Protein AF-A0A101QMF1-F1 (afdb_monomer)

Nearest PDB structures (foldseek):
  8guo-assembly1_A  TM=3.430E-01  e=1.289E-01  Staphylococcus aureus subsp. aureus NCTC 8325
  8gup-assembly2_B  TM=3.217E-01  e=1.289E-01  Staphylococcus aureus subsp. aureus NCTC 8325
  6ydw-assembly1_BK  TM=1.856E-01  e=2.516E+00  Sus scrofa

Radius of gyration: 20.52 Å; Cα contacts (8 Å, |Δi|>4): 344; chains: 1; bounding box: 59×57×39 Å

Secondary structure (DSSP, 8-state):
-----HHHHHHHHHHHHHHHHHH-SS-SEEEEEEE-SSS-EEEEEEEEETTEEE--HHHHHHHHHHHHHHHHHGGGS--TT-EEEEEE--TTSSPEEEEEETTT-PBPPHHHHHHHH-SS-EEPP-----GGGGS---TTTB-HHHHHHHHHTT--SS---SSTT--TT--GGG--S---EE--SSTTS--EETTS---TTS--HHHHHHHTT-SPPPP---PPPP--PPP-

pLDDT: mean 70.3, std 23.42, range [29.44, 97.62]

Solvent-accessible surface area (backbone atoms only — not comparable to full-atom values): 13844 Å² total; per-residue (Å²): 131,87,86,67,56,69,67,24,42,33,48,24,44,31,51,54,30,18,57,46,58,73,67,70,74,85,47,73,34,42,32,48,35,39,38,59,63,78,85,54,71,45,72,38,65,23,36,52,51,95,76,11,40,43,57,55,62,67,48,52,52,51,42,39,54,48,43,19,54,54,50,56,57,47,84,61,88,74,63,96,51,23,33,36,34,39,38,32,76,37,100,84,76,50,30,38,31,43,38,24,33,60,90,71,50,44,42,29,47,35,68,53,41,45,72,73,70,50,79,86,53,46,55,45,64,64,67,68,69,51,83,74,31,49,42,65,65,56,84,57,50,38,45,67,67,56,50,50,54,35,40,76,40,64,51,58,80,60,71,74,47,85,43,61,76,75,51,93,86,61,64,72,90,76,59,92,55,79,82,53,74,48,68,62,92,52,94,89,56,54,39,31,65,71,64,85,65,81,53,92,84,79,69,47,69,69,55,54,37,45,76,68,64,77,50,77,86,70,78,93,66,84,71,77,78,74,84,81,73,85,81,133

Sequence (232 aa):
MNDFPKTAVIRAAAIFTAAFNAVYDEDDWLTIGVDNGTGAEVNVTGSLYDGAIRFDPADVVMLLDFLTRVLAKDESRYNPYGIVAVTVPNGDGEPNAWAWHLLHMTPLTHDQSRSWLGGEVRYNDGLTLAPDQVRSPDNTAVTEEVREILRARGLTARRLPEHPMEDPDHDCGTCSADHRPIVPPMVGIGPYCACGWTPRNGYSIHDHLKDQGAWPPAPIEHSPRGHFGPRP

Foldseek 3Di:
DPDFDLVLLLLLLLLVQLQCLLDDDQFQKKKKKKDLQPPDIQIWMFGRDQLATETDLVSLVVSSVVSSVSSSVPVPPDGQDMKIKMWGDDPVGAIEMWMARSFQQWTDAQVRCCVRVNDRHRYDDGRGRDLQSSAHPDPSHHDVSSVVVSVVSVRDNDPPPLADDPPVPDDPVPFPDDQDFDDDSGRPHHTHGPGPFPDDPPCGVVNVCVVVVVDDPDDPDDDPDDDPDDDD

Mean predicted aligned error: 14.8 Å

Organism: Streptomyces corchorusii (NCBI:txid1903)

Structure (mmCIF, N/CA/C/O backbone):
data_AF-A0A101QMF1-F1
#
_entry.id   AF-A0A101QMF1-F1
#
loop_
_atom_site.group_PDB
_atom_site.id
_atom_site.type_symbol
_atom_site.label_atom_id
_atom_site.label_alt_id
_atom_site.label_comp_id
_atom_site.label_asym_id
_atom_site.label_entity_id
_atom_site.label_seq_id
_atom_site.pdbx_PDB_ins_code
_atom_site.Cartn_x
_atom_site.Cartn_y
_atom_site.Cartn_z
_atom_site.occupancy
_atom_site.B_iso_or_equiv
_atom_site.auth_seq_id
_atom_site.auth_comp_id
_atom_site.auth_asym_id
_atom_site.auth_atom_id
_atom_site.pdbx_PDB_model_num
ATOM 1 N N . MET A 1 1 ? -9.973 -14.273 18.115 1.00 48.19 1 MET A N 1
ATOM 2 C CA . MET A 1 1 ? -9.753 -13.216 17.108 1.00 48.19 1 MET A CA 1
ATOM 3 C C . MET A 1 1 ? -9.796 -11.899 17.850 1.00 48.19 1 MET A C 1
ATOM 5 O O . MET A 1 1 ? -10.775 -11.670 18.545 1.00 48.19 1 MET A O 1
ATOM 9 N N . ASN A 1 2 ? -8.720 -11.112 17.808 1.00 48.50 2 ASN A N 1
ATOM 10 C CA . ASN A 1 2 ? -8.739 -9.771 18.390 1.00 48.50 2 ASN A CA 1
ATOM 11 C C . ASN A 1 2 ?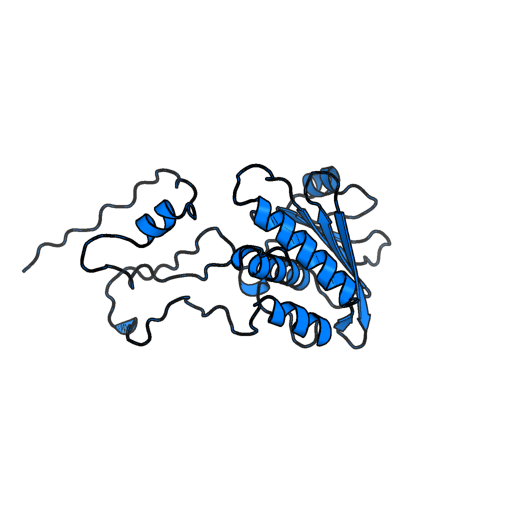 -9.632 -8.898 17.509 1.00 48.50 2 ASN A C 1
ATOM 13 O O . ASN A 1 2 ? -9.406 -8.834 16.302 1.00 48.50 2 ASN A O 1
ATOM 17 N N . ASP A 1 3 ? -10.658 -8.296 18.100 1.00 67.75 3 ASP A N 1
ATOM 18 C CA . ASP A 1 3 ? -11.602 -7.442 17.386 1.00 67.75 3 ASP A CA 1
ATOM 19 C C . ASP A 1 3 ? -10.935 -6.075 17.186 1.00 67.75 3 ASP A C 1
ATOM 21 O O . ASP A 1 3 ? -10.820 -5.275 18.116 1.00 67.75 3 ASP A O 1
ATOM 25 N N . PHE A 1 4 ? -10.355 -5.855 16.006 1.00 71.81 4 PHE A N 1
ATOM 26 C CA . PHE A 1 4 ? -9.764 -4.563 15.662 1.00 71.81 4 PHE A CA 1
ATOM 27 C C . PHE A 1 4 ? -10.870 -3.563 15.312 1.00 71.81 4 PHE A C 1
ATOM 29 O O . PHE A 1 4 ? -11.894 -3.965 14.751 1.00 71.81 4 PHE A O 1
ATOM 36 N N . PRO A 1 5 ? -10.670 -2.253 15.553 1.00 79.25 5 PRO A N 1
ATOM 37 C CA . PRO A 1 5 ? -11.589 -1.240 15.057 1.00 79.25 5 PRO A CA 1
ATOM 38 C C . PRO A 1 5 ? -11.811 -1.426 13.552 1.00 79.25 5 PRO A C 1
ATOM 40 O O . PRO A 1 5 ? -10.856 -1.474 12.772 1.00 79.25 5 PRO A O 1
ATOM 43 N N . LYS A 1 6 ? -13.076 -1.523 13.125 1.00 81.12 6 LYS A N 1
ATOM 44 C CA . LYS A 1 6 ? -13.449 -1.697 11.708 1.00 81.12 6 LYS A CA 1
ATOM 45 C C . LYS A 1 6 ? -12.813 -0.627 10.808 1.00 81.12 6 LYS A C 1
ATOM 47 O O . LYS A 1 6 ? -12.464 -0.899 9.662 1.00 81.12 6 LYS A O 1
ATOM 52 N N . THR A 1 7 ? -12.624 0.574 11.349 1.00 81.31 7 THR A N 1
ATOM 53 C CA . THR A 1 7 ? -11.923 1.698 10.720 1.00 81.31 7 THR A CA 1
ATOM 54 C C . THR A 1 7 ? -10.464 1.369 10.389 1.00 81.31 7 THR A C 1
ATOM 56 O O . THR A 1 7 ? -10.030 1.646 9.276 1.00 81.31 7 THR A O 1
ATOM 59 N N . ALA A 1 8 ? -9.717 0.729 11.293 1.00 85.25 8 ALA A N 1
ATOM 60 C CA . ALA A 1 8 ? -8.322 0.342 11.066 1.00 85.25 8 ALA A CA 1
ATOM 61 C C . ALA A 1 8 ? -8.188 -0.733 9.976 1.00 85.25 8 ALA A C 1
ATOM 63 O O . ALA A 1 8 ? -7.284 -0.655 9.147 1.00 85.25 8 ALA A O 1
ATOM 64 N N . VAL A 1 9 ? -9.120 -1.691 9.935 1.00 87.81 9 VAL A N 1
ATOM 65 C CA . VAL A 1 9 ? -9.156 -2.756 8.916 1.00 87.81 9 VAL A CA 1
ATOM 66 C C . VAL A 1 9 ? -9.353 -2.171 7.515 1.00 87.81 9 VAL A C 1
ATOM 68 O O . VAL A 1 9 ? -8.602 -2.490 6.594 1.00 87.81 9 VAL A O 1
ATOM 71 N N . ILE A 1 10 ? -10.335 -1.276 7.362 1.00 86.31 10 ILE A N 1
ATOM 72 C CA . ILE A 1 10 ? -10.619 -0.615 6.081 1.00 86.31 10 ILE A CA 1
ATOM 73 C C . ILE A 1 10 ? -9.444 0.280 5.673 1.00 86.31 10 ILE A C 1
ATOM 75 O O . ILE A 1 10 ? -9.026 0.256 4.515 1.00 86.31 10 ILE A O 1
ATOM 79 N N . ARG A 1 11 ? -8.871 1.037 6.621 1.00 85.25 11 ARG A N 1
ATOM 80 C CA . ARG A 1 11 ? -7.700 1.888 6.361 1.00 85.25 11 ARG A CA 1
ATOM 81 C C . ARG A 1 11 ? -6.493 1.071 5.907 1.00 85.25 11 ARG A C 1
ATOM 83 O O . ARG A 1 11 ? -5.843 1.476 4.956 1.00 85.25 11 ARG A O 1
ATOM 90 N N . ALA A 1 12 ? -6.219 -0.087 6.507 1.00 90.38 12 ALA A N 1
ATOM 91 C CA . ALA A 1 12 ? -5.117 -0.950 6.077 1.00 90.38 12 ALA A CA 1
ATOM 92 C C . ALA A 1 12 ? -5.254 -1.367 4.602 1.00 90.38 12 ALA A C 1
ATOM 94 O O . ALA A 1 12 ? -4.305 -1.229 3.831 1.00 90.38 12 ALA A O 1
ATOM 95 N N . ALA A 1 13 ? -6.448 -1.807 4.193 1.00 90.81 13 ALA A N 1
ATOM 96 C CA . ALA A 1 13 ? -6.722 -2.169 2.802 1.00 90.81 13 ALA A CA 1
ATOM 97 C C . ALA A 1 13 ? -6.606 -0.965 1.851 1.00 90.81 13 ALA A C 1
ATOM 99 O O . ALA A 1 13 ? -6.062 -1.095 0.753 1.00 90.81 13 ALA A O 1
ATOM 100 N N . ALA A 1 14 ? -7.081 0.209 2.278 1.00 87.00 14 ALA A N 1
ATOM 101 C CA . ALA A 1 14 ? -6.971 1.458 1.527 1.00 87.00 14 ALA A CA 1
ATOM 102 C C . ALA A 1 14 ? -5.511 1.882 1.307 1.00 87.00 14 ALA A C 1
ATOM 104 O O . ALA A 1 14 ? -5.155 2.259 0.195 1.00 87.00 14 ALA A O 1
ATOM 105 N N . ILE A 1 15 ? -4.665 1.782 2.338 1.00 89.62 15 ILE A N 1
ATOM 106 C CA . ILE A 1 15 ? -3.236 2.117 2.260 1.00 89.62 15 ILE A CA 1
ATOM 107 C C . ILE A 1 15 ? -2.512 1.181 1.296 1.00 89.62 15 ILE A C 1
ATOM 109 O O . ILE A 1 15 ? -1.812 1.659 0.410 1.00 89.62 15 ILE A O 1
ATOM 113 N N . PHE A 1 16 ? -2.715 -0.133 1.439 1.00 93.44 16 PHE A N 1
ATOM 114 C CA . PHE A 1 16 ? -2.137 -1.125 0.530 1.00 93.44 16 PHE A CA 1
ATOM 115 C C . PHE A 1 16 ? -2.494 -0.815 -0.925 1.00 93.44 16 PHE A C 1
ATOM 117 O O . PHE A 1 16 ? -1.631 -0.766 -1.796 1.00 93.44 16 PHE A O 1
ATOM 124 N N . THR A 1 17 ? -3.777 -0.552 -1.166 1.00 91.00 17 THR A N 1
ATOM 125 C CA . THR A 1 17 ? -4.298 -0.293 -2.505 1.00 91.00 17 THR A CA 1
ATOM 126 C C . THR A 1 17 ? -3.758 1.012 -3.089 1.00 91.00 17 THR A C 1
ATOM 128 O O . THR A 1 17 ? -3.337 1.032 -4.241 1.00 91.00 17 THR A O 1
ATOM 131 N N . ALA A 1 18 ? -3.720 2.085 -2.295 1.00 88.94 18 ALA A N 1
ATOM 132 C CA . ALA A 1 18 ? -3.185 3.369 -2.732 1.00 88.94 18 ALA A CA 1
ATOM 133 C C . ALA A 1 18 ? -1.693 3.283 -3.059 1.00 88.94 18 ALA A C 1
ATOM 135 O O . ALA A 1 18 ? -1.281 3.765 -4.108 1.00 88.94 18 ALA A O 1
ATOM 136 N N . ALA A 1 19 ? -0.908 2.629 -2.201 1.00 91.75 19 ALA A N 1
ATOM 137 C CA . ALA A 1 19 ? 0.518 2.427 -2.427 1.00 91.75 19 ALA A CA 1
ATOM 138 C C . ALA A 1 19 ? 0.772 1.619 -3.712 1.00 91.75 19 ALA A C 1
ATOM 140 O O . ALA A 1 19 ? 1.587 2.024 -4.536 1.00 91.75 19 ALA A O 1
ATOM 141 N N . PHE A 1 20 ? 0.020 0.531 -3.918 1.00 92.81 20 PHE A N 1
ATOM 142 C CA . PHE A 1 20 ? 0.081 -0.264 -5.143 1.00 92.81 20 PHE A CA 1
ATOM 143 C C . PHE A 1 20 ? -0.257 0.572 -6.389 1.00 92.81 20 PHE A C 1
ATOM 145 O O . PHE A 1 20 ? 0.553 0.668 -7.306 1.00 92.81 20 PHE A O 1
ATOM 152 N N . ASN A 1 21 ? -1.423 1.225 -6.402 1.00 89.62 21 ASN A N 1
ATOM 153 C CA . ASN A 1 21 ? -1.915 1.989 -7.554 1.00 89.62 21 ASN A CA 1
ATOM 154 C C . ASN A 1 21 ? -1.043 3.199 -7.900 1.00 89.62 21 ASN A C 1
ATOM 156 O O . ASN A 1 21 ? -1.082 3.676 -9.029 1.00 89.62 21 ASN A O 1
ATOM 160 N N . ALA A 1 22 ? -0.312 3.744 -6.928 1.00 88.62 22 ALA A N 1
ATOM 161 C CA . ALA A 1 22 ? 0.552 4.887 -7.166 1.00 88.62 22 ALA A CA 1
ATOM 162 C C . ALA A 1 22 ? 1.800 4.529 -7.977 1.00 88.62 22 ALA A C 1
ATOM 164 O O . ALA A 1 22 ? 2.329 5.396 -8.667 1.00 88.62 22 ALA A O 1
ATOM 165 N N . VAL A 1 23 ? 2.267 3.283 -7.873 1.00 90.31 23 VAL A N 1
ATOM 166 C CA . VAL A 1 23 ? 3.575 2.866 -8.389 1.00 90.31 23 VAL A CA 1
ATOM 167 C C . VAL A 1 23 ? 3.479 1.819 -9.493 1.00 90.31 23 VAL A C 1
ATOM 169 O O . VAL A 1 23 ? 4.379 1.749 -10.316 1.00 90.31 23 VAL A O 1
ATOM 172 N N . TYR A 1 24 ? 2.417 1.015 -9.527 1.00 88.00 24 TYR A N 1
ATOM 173 C CA . TYR A 1 24 ? 2.269 -0.040 -10.525 1.00 88.00 24 TYR A CA 1
ATOM 174 C C . TYR A 1 24 ? 2.327 0.502 -11.966 1.00 88.00 24 TYR A C 1
ATOM 176 O O . TYR A 1 24 ? 1.477 1.303 -12.357 1.00 88.00 24 TYR A O 1
ATOM 184 N N . ASP A 1 25 ? 3.294 0.000 -12.742 1.00 86.81 25 ASP A N 1
ATOM 185 C CA . ASP A 1 25 ? 3.493 0.305 -14.167 1.00 86.81 25 ASP A CA 1
ATOM 186 C C . ASP A 1 25 ? 3.935 -0.950 -14.956 1.00 86.81 25 ASP A C 1
ATOM 188 O O . ASP A 1 25 ? 4.906 -0.934 -15.704 1.00 86.81 25 ASP A O 1
ATOM 192 N N . GLU A 1 26 ? 3.252 -2.085 -14.741 1.00 83.38 26 GLU A N 1
ATOM 193 C CA . GLU A 1 26 ? 3.560 -3.376 -15.399 1.00 83.38 26 GLU A CA 1
ATOM 194 C C . GLU A 1 26 ? 5.002 -3.894 -15.183 1.00 83.38 26 GLU A C 1
ATOM 196 O O . GLU A 1 26 ? 5.531 -4.655 -15.992 1.00 83.38 26 GLU A O 1
ATOM 201 N N . ASP A 1 27 ? 5.638 -3.531 -14.069 1.00 88.81 27 ASP A N 1
ATOM 202 C CA . ASP A 1 27 ? 6.976 -4.009 -13.712 1.00 88.81 27 ASP A CA 1
ATOM 203 C C . ASP A 1 27 ? 7.036 -5.528 -13.467 1.00 88.81 27 ASP A C 1
ATOM 205 O O . ASP A 1 27 ? 6.101 -6.113 -12.920 1.00 88.81 27 ASP A O 1
ATOM 209 N N . ASP A 1 28 ? 8.186 -6.157 -13.762 1.00 92.88 28 ASP A N 1
ATOM 210 C CA . ASP A 1 28 ? 8.427 -7.602 -13.561 1.00 92.88 28 ASP A CA 1
ATOM 211 C C . ASP A 1 28 ? 8.114 -8.082 -12.130 1.00 92.88 28 ASP A C 1
ATOM 213 O O . ASP A 1 28 ? 7.725 -9.235 -11.910 1.00 92.88 28 ASP A O 1
ATOM 217 N N . TRP A 1 29 ? 8.308 -7.211 -11.140 1.00 94.75 29 TRP A N 1
ATOM 218 C CA . TRP A 1 29 ? 7.968 -7.454 -9.745 1.00 94.75 29 TRP A CA 1
ATOM 219 C C . TRP A 1 29 ? 7.674 -6.145 -9.015 1.00 94.75 29 TRP A C 1
ATOM 221 O O . TRP A 1 29 ? 8.101 -5.072 -9.426 1.00 94.75 29 TRP A O 1
ATOM 231 N N . LEU A 1 30 ? 6.959 -6.240 -7.898 1.00 95.38 30 LEU A N 1
ATOM 232 C CA . LEU A 1 30 ? 6.678 -5.102 -7.028 1.00 95.38 30 LEU A CA 1
ATOM 233 C C . LEU A 1 30 ? 6.662 -5.572 -5.577 1.00 95.38 30 LEU A C 1
ATOM 235 O O . LEU A 1 30 ? 5.994 -6.551 -5.239 1.00 95.38 30 LEU A O 1
ATOM 239 N N 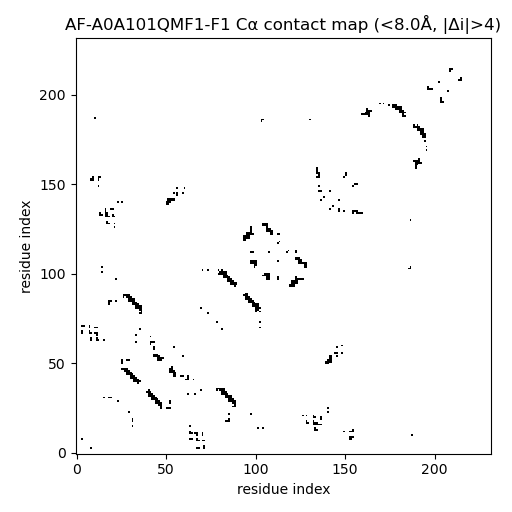. THR A 1 31 ? 7.373 -4.861 -4.710 1.00 97.00 31 THR A N 1
ATOM 240 C CA . THR A 1 31 ? 7.411 -5.132 -3.272 1.00 97.00 31 THR A CA 1
ATOM 241 C C . THR A 1 31 ? 6.697 -4.028 -2.518 1.00 97.00 31 THR A C 1
ATOM 243 O O . THR A 1 31 ? 7.051 -2.865 -2.669 1.00 97.00 31 THR A O 1
ATOM 246 N N . ILE A 1 32 ? 5.726 -4.382 -1.675 1.00 97.00 32 ILE A N 1
ATOM 247 C CA . ILE A 1 32 ? 5.102 -3.453 -0.725 1.00 97.00 32 ILE A CA 1
ATOM 248 C C . ILE A 1 32 ? 5.608 -3.791 0.668 1.00 97.00 32 ILE A C 1
ATOM 250 O O . ILE A 1 32 ? 5.433 -4.913 1.145 1.00 97.00 32 ILE A O 1
ATOM 254 N N . GLY A 1 33 ? 6.234 -2.812 1.308 1.00 96.12 33 GLY A N 1
ATOM 255 C CA . GLY A 1 33 ? 6.809 -2.916 2.637 1.00 96.12 33 GLY A CA 1
ATOM 256 C C . GLY A 1 33 ? 6.143 -1.990 3.635 1.00 96.12 33 GLY A C 1
ATOM 257 O O . GLY A 1 33 ? 5.700 -0.897 3.288 1.00 96.12 33 GLY A O 1
ATOM 258 N N . VAL A 1 34 ? 6.059 -2.431 4.885 1.00 94.69 34 VAL A N 1
ATOM 259 C CA . VAL A 1 34 ? 5.506 -1.649 5.990 1.00 94.69 34 VAL A CA 1
ATOM 260 C C . VAL A 1 34 ? 6.432 -1.763 7.188 1.00 94.69 34 VAL A C 1
ATOM 262 O O . VAL A 1 34 ? 6.584 -2.851 7.738 1.00 94.69 34 VAL A O 1
ATOM 265 N N . ASP A 1 35 ? 6.975 -0.633 7.630 1.00 92.38 35 ASP A N 1
ATOM 266 C CA . ASP A 1 35 ? 7.741 -0.493 8.870 1.00 92.38 35 ASP A CA 1
ATOM 267 C C . ASP A 1 35 ? 6.880 0.237 9.909 1.00 92.38 35 ASP A C 1
ATOM 269 O O . ASP A 1 35 ? 6.180 1.206 9.604 1.00 92.38 35 ASP A O 1
ATOM 273 N N . ASN A 1 36 ? 6.877 -0.231 11.154 1.00 89.06 36 ASN A N 1
ATOM 274 C CA . ASN A 1 36 ? 6.093 0.384 12.224 1.00 89.06 36 ASN A CA 1
ATOM 275 C C . ASN A 1 36 ? 6.841 1.468 13.027 1.00 89.06 36 ASN A C 1
ATOM 277 O O . ASN A 1 36 ? 6.348 1.876 14.076 1.00 89.06 36 ASN A O 1
ATOM 281 N N . GLY A 1 37 ? 8.032 1.877 12.611 1.00 84.38 37 GLY A N 1
ATOM 282 C CA . GLY A 1 37 ? 8.925 2.817 13.284 1.00 84.38 37 GLY A CA 1
ATOM 283 C C . GLY A 1 37 ? 9.643 2.264 14.521 1.00 84.38 37 GLY A C 1
ATOM 284 O O . GLY A 1 37 ? 10.412 2.985 15.154 1.00 84.38 37 GLY A O 1
ATOM 285 N N . THR A 1 38 ? 9.405 1.002 14.898 1.00 83.81 38 THR A N 1
ATOM 286 C CA . THR A 1 38 ? 10.057 0.338 16.044 1.00 83.81 38 THR A CA 1
ATOM 287 C C . THR A 1 38 ? 10.992 -0.792 15.613 1.00 83.81 38 THR A C 1
ATOM 289 O O . THR A 1 38 ? 11.368 -1.613 16.451 1.00 83.81 38 THR A O 1
ATOM 292 N N . GLY A 1 39 ? 11.314 -0.877 14.318 1.00 82.25 39 GLY A N 1
ATOM 293 C CA . GLY A 1 39 ? 12.137 -1.935 13.727 1.00 82.25 39 GLY A CA 1
ATOM 294 C C . GLY A 1 39 ? 11.394 -3.245 13.459 1.00 82.25 39 GLY A C 1
ATOM 295 O O . GLY A 1 39 ? 12.042 -4.260 13.216 1.00 82.25 39 GLY A O 1
ATOM 296 N N . ALA A 1 40 ? 10.057 -3.261 13.541 1.00 86.38 40 ALA A N 1
ATOM 297 C CA . ALA A 1 40 ? 9.278 -4.369 13.005 1.00 86.38 40 ALA A CA 1
ATOM 298 C C . ALA A 1 40 ? 8.804 -4.004 11.598 1.00 86.38 40 ALA A C 1
ATOM 300 O O . ALA A 1 40 ? 8.110 -3.001 11.418 1.00 86.38 40 ALA A O 1
ATOM 301 N N . GLU A 1 41 ? 9.133 -4.862 10.641 1.00 92.88 41 GLU A N 1
ATOM 302 C CA . GLU A 1 41 ? 8.769 -4.704 9.239 1.00 92.88 41 GLU A CA 1
ATOM 303 C C . GLU A 1 41 ? 8.052 -5.946 8.701 1.00 92.88 41 GLU A C 1
ATOM 305 O O . GLU A 1 41 ? 8.280 -7.071 9.157 1.00 92.88 41 GLU A O 1
ATOM 310 N N . VAL A 1 42 ? 7.167 -5.738 7.728 1.00 96.00 42 VAL A N 1
ATOM 311 C CA . VAL A 1 42 ? 6.575 -6.799 6.908 1.00 96.00 42 VAL A CA 1
ATOM 312 C C . VAL A 1 42 ? 6.612 -6.352 5.456 1.00 96.00 42 VAL A C 1
ATOM 314 O O . VAL A 1 42 ? 6.128 -5.271 5.132 1.00 96.00 42 VAL A O 1
ATOM 317 N N . ASN A 1 43 ? 7.136 -7.214 4.589 1.00 96.50 43 ASN A N 1
ATOM 318 C CA . ASN A 1 43 ? 7.260 -6.970 3.158 1.00 96.50 43 ASN A CA 1
ATOM 319 C C . ASN A 1 43 ? 6.549 -8.088 2.391 1.00 96.50 43 ASN A C 1
ATOM 321 O O . ASN A 1 43 ? 6.640 -9.254 2.777 1.00 96.50 43 ASN A O 1
ATOM 325 N N . VAL A 1 44 ? 5.861 -7.744 1.304 1.00 97.31 44 VAL A N 1
ATOM 326 C CA . VAL A 1 44 ? 5.258 -8.708 0.372 1.00 97.31 44 VAL A CA 1
ATOM 327 C C . VAL A 1 44 ? 5.755 -8.401 -1.024 1.00 97.31 44 VAL A C 1
ATOM 329 O O . VAL A 1 44 ? 5.759 -7.244 -1.435 1.00 97.31 44 VAL A O 1
ATOM 332 N N . THR A 1 45 ? 6.198 -9.425 -1.744 1.00 97.31 45 THR A N 1
ATOM 333 C CA . THR A 1 45 ? 6.689 -9.284 -3.118 1.00 97.31 45 THR A CA 1
ATOM 334 C C . THR A 1 45 ? 5.727 -9.988 -4.057 1.00 97.31 45 THR A C 1
ATOM 336 O O . THR A 1 45 ? 5.379 -11.149 -3.844 1.00 97.31 45 THR A O 1
ATOM 339 N N . GLY A 1 46 ? 5.278 -9.272 -5.078 1.00 96.12 46 GLY A N 1
ATOM 340 C CA . GLY A 1 46 ? 4.517 -9.819 -6.186 1.00 96.12 46 GLY A CA 1
ATOM 341 C C . GLY A 1 46 ? 5.372 -9.895 -7.443 1.00 96.12 46 GLY A C 1
ATOM 342 O O . GLY A 1 46 ? 6.359 -9.176 -7.574 1.00 96.12 46 GLY A O 1
ATOM 343 N N . SER A 1 47 ? 4.982 -10.763 -8.371 1.00 96.44 47 SER A N 1
ATOM 344 C CA . SER A 1 47 ? 5.627 -10.909 -9.684 1.00 96.44 47 SER A CA 1
ATOM 345 C C . SER A 1 47 ? 4.605 -10.736 -10.798 1.00 96.44 47 SER A C 1
ATOM 347 O O . SER A 1 47 ? 3.447 -11.126 -10.628 1.00 96.44 47 SER A O 1
ATOM 349 N N . LEU A 1 48 ? 5.017 -10.155 -11.922 1.00 94.25 48 LEU A N 1
ATOM 350 C CA . LEU A 1 48 ? 4.156 -9.991 -13.085 1.00 94.25 48 LEU A CA 1
ATOM 351 C C . LEU A 1 48 ? 3.825 -11.353 -13.696 1.00 94.25 48 LEU A C 1
ATOM 353 O O . LEU A 1 48 ? 4.702 -12.144 -14.048 1.00 94.25 48 LEU A O 1
ATOM 357 N N . TYR A 1 49 ? 2.537 -11.627 -13.839 1.00 92.44 49 TYR A N 1
ATOM 358 C CA . TYR A 1 49 ? 2.012 -12.825 -14.465 1.00 92.44 49 TYR A CA 1
ATOM 359 C C . TYR A 1 49 ? 0.743 -12.469 -15.234 1.00 92.44 49 TYR A C 1
ATOM 361 O O . TYR A 1 49 ? -0.247 -12.049 -14.641 1.00 92.44 49 TYR A O 1
ATOM 369 N N . ASP A 1 50 ? 0.773 -12.661 -16.554 1.00 90.50 50 ASP A N 1
ATOM 370 C CA . ASP A 1 50 ? -0.370 -12.401 -17.443 1.00 90.50 50 ASP A CA 1
ATOM 371 C C . ASP A 1 50 ? -0.915 -10.960 -17.332 1.00 90.50 50 ASP A C 1
ATOM 373 O O . ASP A 1 50 ? -2.115 -10.727 -17.219 1.00 90.50 50 ASP A O 1
ATOM 377 N N . GLY A 1 51 ? -0.003 -9.979 -17.292 1.00 87.06 51 GLY A N 1
ATOM 378 C CA . GLY A 1 51 ? -0.336 -8.554 -17.168 1.00 87.06 51 GLY A CA 1
ATOM 379 C C . GLY A 1 51 ? -0.719 -8.093 -15.756 1.00 87.06 51 GLY A C 1
ATOM 380 O O . GLY A 1 51 ? -0.876 -6.898 -15.545 1.00 87.06 51 GLY A O 1
ATOM 381 N N . ALA A 1 52 ? -0.812 -8.998 -14.776 1.00 89.69 52 ALA A N 1
ATOM 382 C CA . ALA A 1 52 ? -1.164 -8.676 -13.392 1.00 89.69 52 ALA A CA 1
ATOM 383 C C . ALA A 1 52 ? -0.006 -8.955 -12.427 1.00 89.69 52 ALA A C 1
ATOM 385 O O . ALA A 1 52 ? 0.697 -9.955 -12.568 1.00 89.69 52 ALA A O 1
ATOM 386 N N . ILE A 1 53 ? 0.153 -8.148 -11.376 1.00 93.56 53 ILE A N 1
ATOM 387 C CA . ILE A 1 53 ? 1.039 -8.511 -10.266 1.00 93.56 53 ILE A CA 1
ATOM 388 C C . ILE A 1 53 ? 0.355 -9.577 -9.410 1.00 93.56 53 ILE A C 1
ATOM 390 O O . ILE A 1 53 ? -0.699 -9.363 -8.800 1.00 93.56 53 ILE A O 1
ATOM 394 N N . ARG A 1 54 ? 0.990 -10.744 -9.335 1.00 95.31 54 ARG A N 1
ATOM 395 C CA . ARG A 1 54 ? 0.589 -11.856 -8.482 1.00 95.31 54 ARG A CA 1
ATOM 396 C C . ARG A 1 54 ? 1.371 -11.829 -7.179 1.00 95.31 54 ARG A C 1
ATOM 398 O O . ARG A 1 54 ? 2.565 -12.121 -7.165 1.00 95.31 54 ARG A O 1
ATOM 405 N N . PHE A 1 55 ? 0.667 -11.537 -6.091 1.00 96.50 55 PHE A N 1
ATOM 406 C CA . PHE A 1 55 ? 1.153 -11.723 -4.724 1.00 96.50 55 PHE A CA 1
ATOM 407 C C . PHE A 1 55 ? 0.722 -13.088 -4.180 1.00 96.50 55 PHE A C 1
ATOM 409 O O . PHE A 1 55 ? -0.300 -13.633 -4.605 1.00 96.50 55 PHE A O 1
ATOM 416 N N . ASP A 1 56 ? 1.457 -13.617 -3.199 1.00 97.06 56 ASP A N 1
ATOM 417 C CA . ASP A 1 56 ? 0.944 -14.715 -2.381 1.00 97.06 56 ASP A CA 1
ATOM 418 C C . ASP A 1 56 ? -0.210 -14.197 -1.489 1.00 97.06 56 ASP A C 1
ATOM 420 O O . ASP A 1 56 ? -0.025 -13.230 -0.737 1.00 97.06 56 ASP A O 1
ATOM 424 N N . PRO A 1 57 ? -1.413 -14.801 -1.545 1.00 96.69 57 PRO A N 1
ATOM 425 C CA . PRO A 1 57 ? -2.549 -14.368 -0.732 1.00 96.69 57 PRO A CA 1
ATOM 426 C C . PRO A 1 57 ? -2.277 -14.371 0.783 1.00 96.69 57 PRO A C 1
ATOM 428 O O . PRO A 1 57 ? -2.786 -13.505 1.498 1.00 96.69 57 PRO A O 1
ATOM 431 N N . ALA A 1 58 ? -1.485 -15.320 1.293 1.00 96.62 58 ALA A N 1
ATOM 432 C CA . ALA A 1 58 ? -1.165 -15.410 2.716 1.00 96.62 58 ALA A CA 1
ATOM 433 C C . ALA A 1 58 ? -0.270 -14.247 3.168 1.00 96.62 58 ALA A C 1
ATOM 435 O O . ALA A 1 58 ? -0.500 -13.671 4.236 1.00 96.62 58 ALA A O 1
ATOM 436 N N . ASP A 1 59 ? 0.682 -13.854 2.324 1.00 97.62 59 ASP A N 1
ATOM 437 C CA . ASP A 1 59 ? 1.573 -12.724 2.579 1.00 97.62 59 ASP A CA 1
ATOM 438 C C . ASP A 1 59 ? 0.794 -11.405 2.604 1.00 97.62 59 ASP A C 1
ATOM 440 O O . ASP A 1 59 ? 0.956 -10.598 3.523 1.00 97.62 59 ASP A O 1
ATOM 444 N N . VAL A 1 60 ? -0.140 -11.215 1.663 1.00 96.94 60 VAL A N 1
ATOM 445 C CA . VAL A 1 60 ? -1.025 -10.038 1.654 1.00 96.94 60 VAL A CA 1
ATOM 446 C C . VAL A 1 60 ? -1.873 -9.976 2.926 1.00 96.94 60 VAL A C 1
ATOM 448 O O . VAL A 1 60 ? -1.986 -8.914 3.539 1.00 96.94 60 VAL A O 1
ATOM 451 N N . VAL A 1 61 ? -2.444 -11.101 3.373 1.00 96.75 61 VAL A N 1
ATOM 452 C CA . VAL A 1 61 ? -3.191 -11.151 4.642 1.00 96.75 61 VAL A CA 1
ATOM 453 C C . VAL A 1 61 ? -2.297 -10.771 5.823 1.00 96.75 61 VAL A C 1
ATOM 455 O O . VAL A 1 61 ? -2.712 -9.962 6.656 1.00 96.75 61 VAL A O 1
ATOM 458 N N . MET A 1 62 ? -1.073 -11.300 5.879 1.00 96.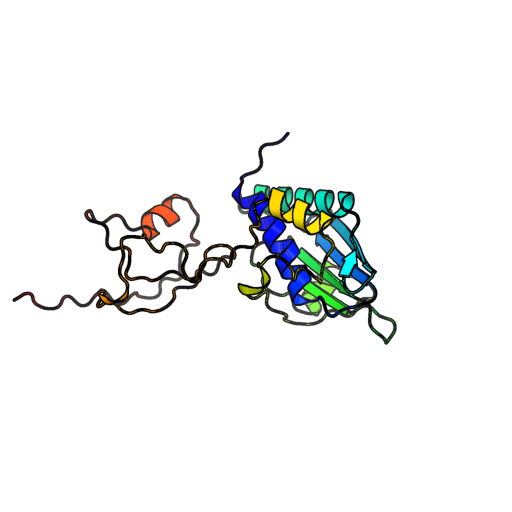94 62 MET A N 1
ATOM 459 C CA . MET A 1 62 ? -0.108 -10.994 6.935 1.00 96.94 62 MET A CA 1
ATOM 460 C C . MET A 1 62 ? 0.236 -9.499 6.980 1.00 96.94 62 MET A C 1
ATOM 462 O O . MET A 1 62 ? 0.214 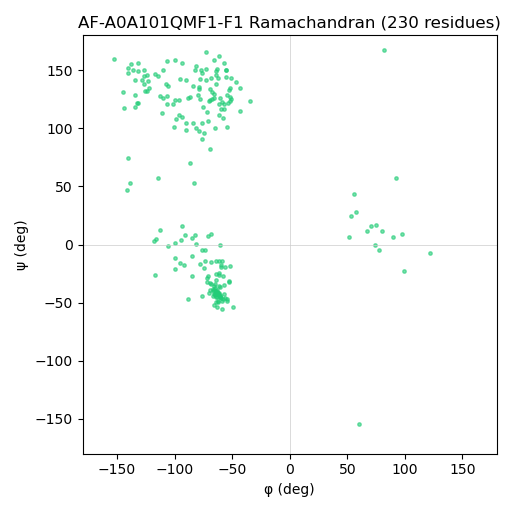-8.901 8.062 1.00 96.94 62 MET A O 1
ATOM 466 N N . LEU A 1 63 ? 0.507 -8.883 5.828 1.00 97.00 63 LEU A N 1
ATOM 467 C CA . LEU A 1 63 ? 0.795 -7.452 5.731 1.00 97.00 63 LEU A CA 1
ATOM 468 C C . LEU A 1 63 ? -0.417 -6.602 6.125 1.00 97.00 63 LEU A C 1
ATOM 470 O O . LEU A 1 63 ? -0.272 -5.655 6.899 1.00 97.00 63 LEU A O 1
ATOM 474 N N . LEU A 1 64 ? -1.625 -6.948 5.673 1.00 95.81 64 LEU A N 1
ATOM 475 C CA . LEU A 1 64 ? -2.843 -6.216 6.038 1.00 95.81 64 LEU A CA 1
ATOM 476 C C . LEU A 1 64 ? -3.155 -6.324 7.537 1.00 95.81 64 LEU A C 1
ATOM 478 O O . LEU A 1 64 ? -3.580 -5.343 8.152 1.00 95.81 64 LEU A O 1
ATOM 482 N N . ASP A 1 65 ? -2.911 -7.480 8.156 1.00 95.31 65 ASP A N 1
ATOM 483 C CA . ASP A 1 65 ? -3.037 -7.656 9.607 1.00 95.31 65 ASP A CA 1
ATOM 484 C C . ASP A 1 65 ? -1.949 -6.903 10.380 1.00 95.31 65 ASP A C 1
ATOM 486 O O . ASP A 1 65 ? -2.183 -6.429 11.498 1.00 95.31 65 ASP A O 1
ATOM 490 N N . PHE A 1 66 ? -0.747 -6.779 9.818 1.00 94.50 66 PHE A N 1
ATOM 491 C CA . PHE A 1 66 ? 0.301 -5.933 10.379 1.00 94.50 66 PHE A CA 1
ATOM 492 C C . PHE A 1 66 ? -0.098 -4.452 10.330 1.00 94.50 66 PHE A C 1
ATOM 494 O O . PHE A 1 66 ? -0.156 -3.816 11.382 1.00 94.50 66 PHE A O 1
ATOM 501 N N . LEU A 1 67 ? -0.501 -3.941 9.163 1.00 92.62 67 LEU A N 1
ATOM 502 C CA . LEU A 1 67 ? -1.021 -2.579 8.994 1.00 92.62 67 LEU A CA 1
ATOM 503 C C . LEU A 1 67 ? -2.195 -2.291 9.927 1.00 92.62 67 LEU A C 1
ATOM 505 O O . LEU A 1 67 ? -2.197 -1.278 10.620 1.00 92.62 67 LEU A O 1
ATOM 509 N N . THR A 1 68 ? -3.167 -3.202 10.006 1.00 91.62 68 THR A N 1
ATOM 510 C CA . THR A 1 68 ? -4.331 -3.052 10.891 1.00 91.62 68 THR A CA 1
ATOM 511 C C . THR A 1 68 ? -3.888 -2.882 12.343 1.00 91.62 68 THR A C 1
ATOM 513 O O . THR A 1 68 ? -4.404 -2.019 13.046 1.00 91.62 68 THR A O 1
ATOM 516 N N . ARG A 1 69 ? -2.901 -3.665 12.800 1.00 90.12 69 ARG A N 1
ATOM 517 C CA . ARG A 1 69 ? -2.350 -3.551 14.160 1.00 90.12 69 ARG A CA 1
ATOM 518 C C . ARG A 1 69 ? -1.616 -2.238 14.389 1.00 90.12 69 ARG A C 1
ATOM 520 O O . ARG A 1 69 ? -1.731 -1.689 15.483 1.00 90.12 69 ARG A O 1
ATOM 527 N N . VAL A 1 70 ? -0.855 -1.762 13.405 1.00 88.50 70 VAL A N 1
ATOM 528 C CA . VAL A 1 70 ? -0.169 -0.465 13.483 1.00 88.50 70 VAL A CA 1
ATOM 529 C C . VAL A 1 70 ? -1.204 0.655 13.600 1.00 88.50 70 VAL A C 1
ATOM 531 O O . VAL A 1 70 ? -1.156 1.425 14.553 1.00 88.50 70 VAL A O 1
ATOM 534 N N . LEU A 1 71 ? -2.211 0.661 12.725 1.00 85.81 71 LEU A N 1
ATOM 535 C CA . LEU A 1 71 ? -3.262 1.681 12.679 1.00 85.81 71 LEU A CA 1
ATOM 536 C C . LEU A 1 71 ? -4.209 1.638 13.887 1.00 85.81 71 LEU A C 1
ATOM 538 O O . LEU A 1 71 ? -4.667 2.681 14.340 1.00 85.81 71 LEU A O 1
ATOM 542 N N . ALA A 1 72 ? -4.495 0.455 14.436 1.00 85.81 72 ALA A N 1
ATOM 543 C CA . ALA A 1 72 ? -5.351 0.308 15.615 1.00 85.81 72 ALA A CA 1
ATOM 544 C C . ALA A 1 72 ? -4.688 0.821 16.904 1.00 85.81 72 ALA A C 1
ATOM 546 O O . ALA A 1 72 ? -5.381 1.226 17.832 1.00 85.81 72 ALA A O 1
ATOM 547 N N . LYS A 1 73 ? -3.350 0.810 16.980 1.00 78.94 73 LYS A N 1
ATOM 548 C CA . LYS A 1 73 ? -2.600 1.397 18.106 1.00 78.94 73 LYS A CA 1
ATOM 549 C C . LYS A 1 73 ? -2.515 2.923 18.025 1.00 78.94 73 LYS A C 1
ATOM 551 O O . LYS A 1 73 ? -2.185 3.571 19.015 1.00 78.94 73 LYS A O 1
ATOM 556 N N . ASP A 1 74 ? -2.792 3.487 16.856 1.00 60.84 74 ASP A N 1
ATOM 557 C CA . ASP A 1 74 ? -2.536 4.892 16.544 1.00 60.84 74 ASP A CA 1
ATOM 558 C C . ASP A 1 74 ? -3.662 5.838 17.001 1.00 60.84 74 ASP A C 1
ATOM 560 O O . ASP A 1 74 ? -3.473 7.050 17.087 1.00 60.84 74 ASP A O 1
ATOM 564 N N . GLU A 1 75 ? -4.814 5.305 17.432 1.00 55.62 75 GLU A N 1
ATOM 565 C CA . GLU A 1 75 ? -5.832 6.109 18.132 1.00 55.62 75 GLU A CA 1
ATOM 566 C C . GLU A 1 75 ? -5.293 6.710 19.452 1.00 55.62 75 GLU A C 1
ATOM 568 O O . GLU A 1 75 ? -5.858 7.667 19.983 1.00 55.62 75 GLU A O 1
ATOM 573 N N . SER A 1 76 ? -4.145 6.229 19.955 1.00 48.88 76 SER A N 1
ATOM 574 C CA . SER A 1 76 ? -3.478 6.746 21.152 1.00 48.88 76 SER A CA 1
ATOM 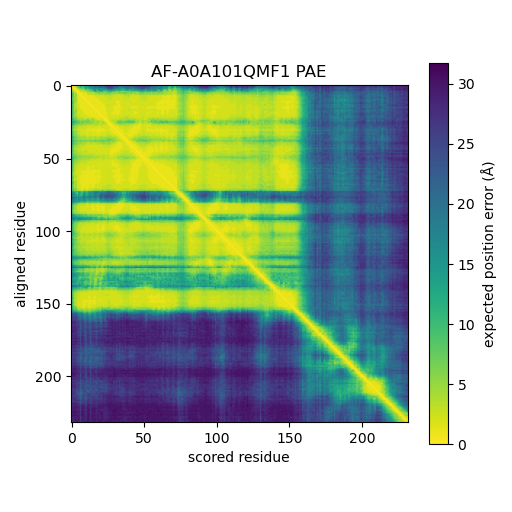575 C C . SER A 1 76 ? -2.109 7.396 20.876 1.00 48.88 76 SER A C 1
ATOM 577 O O . SER A 1 76 ? -1.123 6.987 21.474 1.00 48.88 76 SER A O 1
ATOM 579 N N . ARG A 1 77 ? -2.016 8.416 20.007 1.00 51.66 77 ARG A N 1
ATOM 580 C CA . ARG A 1 77 ? -0.977 9.493 19.995 1.00 51.66 77 ARG A CA 1
ATOM 581 C C . ARG A 1 77 ? 0.531 9.131 20.031 1.00 51.66 77 ARG A C 1
ATOM 583 O O . ARG A 1 77 ? 1.338 10.050 20.158 1.00 51.66 77 ARG A O 1
ATOM 590 N N . TYR A 1 78 ? 0.951 7.869 19.943 1.00 46.97 78 TYR A N 1
ATOM 591 C CA . TYR A 1 78 ? 2.317 7.471 20.331 1.00 46.97 78 TYR A CA 1
ATOM 592 C C . TYR A 1 78 ? 3.195 6.878 19.230 1.00 46.97 78 TYR A C 1
ATOM 594 O O . TYR A 1 78 ? 4.336 6.530 19.533 1.00 46.97 78 TYR A O 1
ATOM 602 N N . ASN A 1 79 ? 2.748 6.794 17.972 1.00 55.16 79 ASN A N 1
ATOM 603 C CA . ASN A 1 79 ? 3.631 6.291 16.919 1.00 55.16 79 ASN A CA 1
ATOM 604 C C . ASN A 1 79 ? 3.513 7.030 15.573 1.00 55.16 79 ASN A C 1
ATOM 606 O O . ASN A 1 79 ? 2.995 6.475 14.608 1.00 55.16 79 ASN A O 1
ATOM 610 N N . PRO A 1 80 ? 4.054 8.258 15.469 1.00 62.72 80 PRO A N 1
ATOM 611 C CA . PRO A 1 80 ? 4.024 9.044 14.232 1.00 62.72 80 PRO A CA 1
ATOM 612 C C . PRO A 1 80 ? 4.950 8.505 13.120 1.00 62.72 80 PRO A C 1
ATOM 614 O O . PRO A 1 80 ? 5.141 9.170 12.104 1.00 62.72 80 PRO A O 1
ATOM 617 N N . TYR A 1 81 ? 5.560 7.331 13.305 1.00 72.06 81 TYR A N 1
ATOM 618 C CA . TYR A 1 81 ? 6.743 6.900 12.558 1.00 72.06 81 TYR A CA 1
ATOM 619 C C . TYR A 1 81 ? 6.542 5.676 11.670 1.00 72.06 81 TYR A C 1
ATOM 621 O O . TYR A 1 81 ? 7.496 5.197 11.068 1.00 72.06 81 TYR A O 1
ATOM 629 N N . GLY A 1 82 ? 5.319 5.163 11.570 1.00 88.31 82 GLY A N 1
ATOM 630 C CA . GLY A 1 82 ? 5.038 4.090 10.631 1.00 88.31 82 GLY A CA 1
ATOM 631 C C . GLY A 1 82 ? 5.237 4.544 9.180 1.00 88.31 82 GLY A C 1
ATOM 632 O O . GLY A 1 82 ? 4.816 5.647 8.818 1.00 88.31 82 GLY A O 1
ATOM 633 N N . ILE A 1 83 ? 5.849 3.698 8.353 1.00 91.75 83 ILE A N 1
ATOM 634 C CA . ILE A 1 83 ? 6.132 3.954 6.938 1.00 91.75 83 ILE A CA 1
ATOM 635 C C . ILE A 1 83 ? 5.567 2.815 6.093 1.00 91.75 83 ILE A C 1
ATOM 637 O O . ILE A 1 83 ? 5.682 1.648 6.455 1.00 91.75 83 ILE A O 1
ATOM 641 N N . VAL A 1 84 ? 4.955 3.159 4.963 1.00 94.25 84 VAL A N 1
ATOM 642 C CA . VAL A 1 84 ? 4.731 2.226 3.854 1.00 94.25 84 VAL A CA 1
ATOM 643 C C . VAL A 1 84 ? 5.675 2.603 2.728 1.00 94.25 84 VAL A C 1
ATOM 645 O O . VAL A 1 84 ? 5.855 3.789 2.456 1.00 94.25 84 VAL A O 1
ATOM 648 N N . ALA A 1 85 ? 6.276 1.612 2.089 1.00 95.12 85 ALA A N 1
ATOM 649 C CA . ALA A 1 85 ? 7.137 1.794 0.938 1.00 95.12 85 ALA A CA 1
ATOM 650 C C . ALA A 1 85 ? 6.751 0.826 -0.174 1.00 95.12 85 ALA A C 1
ATOM 652 O O . ALA A 1 85 ? 6.274 -0.279 0.086 1.00 95.12 85 ALA A O 1
ATOM 653 N N . VAL A 1 86 ? 6.962 1.250 -1.413 1.00 95.81 86 VAL A N 1
ATOM 654 C CA . VAL A 1 86 ? 6.839 0.391 -2.585 1.00 95.81 86 VAL A CA 1
ATOM 655 C C . VAL A 1 86 ? 8.141 0.437 -3.353 1.00 95.81 86 VAL A C 1
ATOM 657 O O . VAL A 1 86 ? 8.651 1.525 -3.612 1.00 95.81 86 VAL A O 1
ATOM 660 N N . THR A 1 87 ? 8.642 -0.739 -3.714 1.00 95.69 87 THR A N 1
ATOM 661 C CA . THR A 1 87 ? 9.882 -0.925 -4.462 1.00 95.69 87 THR A CA 1
ATOM 662 C C . THR A 1 87 ? 9.596 -1.701 -5.744 1.00 95.69 87 THR A C 1
ATOM 664 O O . THR A 1 87 ? 8.897 -2.711 -5.702 1.00 95.69 87 THR A O 1
ATOM 667 N N . VAL A 1 88 ? 10.157 -1.253 -6.864 1.00 94.69 88 VAL A N 1
ATOM 668 C CA . VAL A 1 88 ? 10.032 -1.871 -8.197 1.00 94.69 88 VAL A CA 1
ATOM 669 C C . VAL A 1 88 ? 11.411 -2.000 -8.846 1.00 94.69 88 VAL A C 1
ATOM 671 O O . VAL A 1 88 ? 12.330 -1.256 -8.471 1.00 94.69 88 VAL A O 1
ATOM 674 N N . PRO A 1 89 ? 11.609 -2.924 -9.802 1.00 92.94 89 PRO A N 1
ATOM 675 C CA . PRO A 1 89 ? 12.845 -2.991 -10.559 1.00 92.94 89 PRO A CA 1
ATOM 676 C C . PRO A 1 89 ? 13.132 -1.670 -11.272 1.00 92.94 89 PRO A C 1
ATOM 678 O O . PRO A 1 89 ? 12.257 -0.869 -11.580 1.00 92.94 89 PRO A O 1
ATOM 681 N N . ASN A 1 90 ? 14.405 -1.457 -11.560 1.00 87.44 90 ASN A N 1
ATOM 682 C CA . ASN A 1 90 ? 14.852 -0.403 -12.450 1.00 87.44 90 ASN A CA 1
ATOM 683 C C . ASN A 1 90 ? 15.776 -1.038 -13.486 1.00 87.44 90 ASN A C 1
ATOM 685 O O . ASN A 1 90 ? 16.595 -1.895 -13.138 1.00 87.44 90 ASN A O 1
ATOM 689 N N . GLY A 1 91 ? 15.690 -0.594 -14.739 1.00 79.81 91 GLY A N 1
ATOM 690 C CA . GLY A 1 91 ? 16.516 -1.117 -15.833 1.00 79.81 91 GLY A CA 1
ATOM 691 C C . GLY A 1 91 ? 18.027 -0.953 -15.611 1.00 79.81 91 GLY A C 1
ATOM 692 O O . GLY A 1 91 ? 18.813 -1.679 -16.215 1.00 79.81 91 GLY A O 1
ATOM 693 N N . ASP A 1 92 ? 18.428 -0.052 -14.708 1.00 79.94 92 ASP A N 1
ATOM 694 C CA . ASP A 1 92 ? 19.827 0.293 -14.426 1.00 79.94 92 ASP A CA 1
ATOM 695 C C . ASP A 1 92 ? 20.456 -0.495 -13.254 1.00 79.94 92 ASP A C 1
ATOM 697 O O . ASP A 1 92 ? 21.601 -0.238 -12.882 1.00 79.94 92 ASP A O 1
ATOM 701 N N . GLY A 1 93 ? 19.736 -1.457 -12.661 1.00 77.69 93 GLY A N 1
ATOM 702 C CA . GLY A 1 93 ? 20.269 -2.398 -11.662 1.00 77.69 93 GLY A CA 1
ATOM 703 C C . GLY A 1 93 ? 19.983 -2.072 -10.189 1.00 77.69 93 GLY A C 1
ATOM 704 O O . GLY A 1 93 ? 19.953 -2.997 -9.381 1.00 77.69 93 GLY A O 1
ATOM 705 N N . GLU A 1 94 ? 19.705 -0.814 -9.833 1.00 87.56 94 GLU A N 1
ATOM 706 C CA . GLU A 1 94 ? 19.234 -0.433 -8.487 1.00 87.56 94 GLU A CA 1
ATOM 707 C C . GLU A 1 94 ? 17.720 -0.186 -8.487 1.00 87.56 94 GLU A C 1
ATOM 709 O O . GLU A 1 94 ? 17.281 0.721 -9.200 1.00 87.56 94 GLU A O 1
ATOM 714 N N . PRO A 1 95 ? 16.919 -0.916 -7.686 1.00 92.50 95 PRO A N 1
ATOM 715 C CA . PRO A 1 95 ? 15.470 -0.737 -7.634 1.00 92.50 95 PRO A CA 1
ATOM 716 C C . PRO A 1 95 ? 15.047 0.702 -7.318 1.00 92.50 95 PRO A C 1
ATOM 718 O O . PRO A 1 95 ? 15.732 1.419 -6.587 1.00 92.50 95 PRO A O 1
ATOM 721 N N . ASN A 1 96 ? 13.890 1.110 -7.832 1.00 93.44 96 ASN A N 1
ATOM 722 C CA . ASN A 1 96 ? 13.249 2.376 -7.484 1.00 93.44 96 ASN A CA 1
ATOM 723 C C . ASN A 1 96 ? 12.320 2.172 -6.289 1.00 93.44 96 ASN A C 1
ATOM 725 O O . ASN A 1 96 ? 11.618 1.165 -6.237 1.00 93.44 96 ASN A O 1
ATOM 729 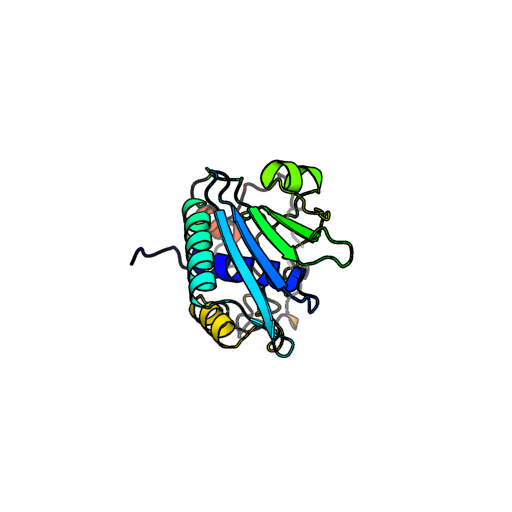N N . ALA A 1 97 ? 12.265 3.134 -5.367 1.00 94.69 97 ALA A N 1
ATOM 730 C CA . ALA A 1 97 ? 11.304 3.108 -4.271 1.00 94.69 97 ALA A CA 1
ATOM 731 C C . ALA A 1 97 ? 10.633 4.452 -4.002 1.00 94.69 97 ALA A C 1
ATOM 733 O O . ALA A 1 97 ? 11.226 5.518 -4.178 1.00 94.69 97 ALA A O 1
ATOM 734 N N . TRP A 1 98 ? 9.403 4.373 -3.504 1.00 94.94 98 TRP A N 1
ATOM 735 C CA . TRP A 1 98 ? 8.621 5.484 -2.970 1.00 94.94 98 TRP A CA 1
ATOM 736 C C . TRP A 1 98 ? 8.151 5.118 -1.571 1.00 94.94 98 TRP A C 1
ATOM 738 O O . TRP A 1 98 ? 7.852 3.954 -1.307 1.00 94.94 98 TRP A O 1
ATOM 748 N N . ALA A 1 99 ? 8.086 6.097 -0.674 1.00 94.06 99 ALA A N 1
ATOM 749 C CA . ALA A 1 99 ? 7.692 5.862 0.705 1.00 94.06 99 ALA A CA 1
ATOM 750 C C . ALA A 1 99 ? 6.796 6.977 1.244 1.00 94.06 99 ALA A C 1
ATOM 752 O O . ALA A 1 99 ? 6.881 8.134 0.827 1.00 94.06 99 ALA A O 1
ATOM 753 N N . TRP A 1 100 ? 5.946 6.618 2.203 1.00 92.44 100 TRP A N 1
ATOM 754 C CA . TRP A 1 100 ? 4.950 7.498 2.804 1.00 92.44 100 TRP A CA 1
ATOM 755 C C . TRP A 1 100 ? 4.844 7.266 4.301 1.00 92.44 100 TRP A C 1
ATOM 757 O O . TRP A 1 100 ? 4.931 6.133 4.775 1.00 92.44 100 TRP A O 1
ATOM 767 N N . HIS A 1 101 ? 4.544 8.328 5.045 1.00 88.81 101 HIS A N 1
ATOM 768 C CA . HIS A 1 101 ? 4.097 8.192 6.429 1.00 88.81 101 HIS A CA 1
ATOM 769 C C . HIS A 1 101 ? 2.732 7.491 6.482 1.00 88.81 101 HIS A C 1
ATOM 771 O O . HIS A 1 101 ? 1.773 7.978 5.892 1.00 88.81 101 HIS A O 1
ATOM 777 N N . LEU A 1 102 ? 2.603 6.404 7.246 1.00 86.00 102 LEU A N 1
ATOM 778 C CA . LEU A 1 102 ? 1.370 5.605 7.345 1.00 86.00 102 LEU A CA 1
ATOM 779 C C . LEU A 1 102 ? 0.164 6.386 7.876 1.00 86.00 102 LEU A C 1
ATOM 781 O O . LEU A 1 102 ? -0.967 6.149 7.456 1.00 86.00 102 LEU A O 1
ATOM 785 N N . LEU A 1 103 ? 0.380 7.293 8.830 1.00 79.31 103 LEU A N 1
ATOM 786 C CA . LEU A 1 103 ? -0.725 8.007 9.471 1.00 79.31 103 LEU A CA 1
ATOM 787 C C . LEU A 1 103 ? -1.286 9.109 8.569 1.00 79.31 103 LEU A C 1
ATOM 789 O O . LEU A 1 103 ? -2.502 9.266 8.453 1.00 79.31 103 LEU A O 1
ATOM 793 N N . HIS A 1 104 ? -0.392 9.870 7.943 1.00 77.06 104 HIS A N 1
ATOM 794 C CA . HIS A 1 104 ? -0.743 11.064 7.175 1.00 77.06 104 HIS A CA 1
ATOM 795 C C . HIS A 1 104 ? -0.792 10.819 5.669 1.00 77.06 104 HIS A C 1
ATOM 797 O O . HIS A 1 104 ? -1.274 11.675 4.936 1.00 77.06 104 HIS A O 1
ATOM 803 N N . MET A 1 105 ? -0.296 9.669 5.207 1.00 82.94 105 MET A N 1
ATOM 804 C CA . MET A 1 105 ? -0.157 9.314 3.792 1.00 82.94 105 MET A CA 1
ATOM 805 C C . MET A 1 105 ? 0.615 10.363 2.982 1.00 82.94 105 MET A C 1
ATOM 807 O O . MET A 1 105 ? 0.461 10.483 1.768 1.00 82.94 105 MET A O 1
ATOM 811 N N . THR A 1 106 ? 1.463 11.136 3.661 1.00 86.00 106 THR A N 1
ATOM 812 C CA . THR A 1 106 ? 2.318 12.149 3.049 1.00 86.00 106 THR A CA 1
ATOM 813 C C . THR A 1 106 ? 3.585 11.490 2.521 1.00 86.00 106 THR A C 1
ATOM 815 O O . THR A 1 106 ? 4.171 10.680 3.251 1.00 86.00 106 THR A O 1
ATOM 818 N N . PRO A 1 107 ? 4.035 11.839 1.305 1.00 90.69 107 PRO A N 1
ATOM 819 C CA . PRO A 1 107 ? 5.269 11.298 0.760 1.00 90.69 107 PRO A CA 1
ATOM 820 C C . PRO A 1 107 ? 6.466 11.702 1.612 1.00 90.69 107 PRO A C 1
ATOM 822 O O . PRO A 1 107 ? 6.533 12.821 2.125 1.00 90.69 107 PRO A O 1
ATOM 825 N N . LEU A 1 108 ? 7.412 10.782 1.729 1.00 89.69 108 LEU A N 1
ATOM 826 C CA . LEU A 1 108 ? 8.735 11.062 2.254 1.00 89.69 108 LEU A CA 1
ATOM 827 C C . LEU A 1 108 ? 9.616 11.653 1.153 1.00 89.69 108 LEU A C 1
ATOM 829 O O . LEU A 1 108 ? 9.462 11.346 -0.031 1.00 89.69 108 LEU A O 1
ATOM 833 N N . THR A 1 109 ? 10.561 12.498 1.552 1.00 89.56 109 THR A N 1
ATOM 834 C CA . THR A 1 109 ? 11.666 12.887 0.670 1.00 89.56 109 THR A CA 1
ATOM 835 C C . THR A 1 109 ? 12.650 11.730 0.507 1.00 89.56 109 THR A C 1
ATOM 837 O O . THR A 1 109 ? 12.653 10.779 1.298 1.00 89.56 109 THR A O 1
ATOM 840 N N . HIS A 1 110 ? 13.532 11.823 -0.483 1.00 88.31 110 HIS A N 1
ATOM 841 C CA . HIS A 1 110 ? 14.654 10.914 -0.684 1.00 88.31 110 HIS A CA 1
ATOM 842 C C . HIS A 1 110 ? 15.442 10.734 0.615 1.00 88.31 110 HIS A C 1
ATOM 844 O O . HIS A 1 110 ? 15.631 9.609 1.072 1.00 88.31 110 HIS A O 1
ATOM 850 N N . ASP A 1 111 ? 15.884 11.836 1.228 1.00 87.69 111 ASP A N 1
ATOM 851 C CA . ASP A 1 111 ? 16.731 11.801 2.425 1.00 87.69 111 ASP A CA 1
ATOM 852 C C . ASP A 1 111 ? 16.016 11.155 3.613 1.00 87.69 111 ASP A C 1
ATOM 854 O O . ASP A 1 111 ? 16.617 10.375 4.354 1.00 87.69 111 ASP A O 1
ATOM 858 N N . GLN A 1 112 ? 14.719 11.435 3.778 1.00 89.12 112 GLN A N 1
ATOM 859 C CA . GLN A 1 112 ? 13.901 10.782 4.796 1.00 89.12 112 GLN A CA 1
ATOM 860 C C . GLN A 1 112 ? 13.804 9.282 4.517 1.00 89.12 112 GLN A C 1
ATOM 862 O O . GLN A 1 112 ? 14.164 8.481 5.374 1.00 89.12 112 GLN A O 1
ATOM 867 N N . SER A 1 113 ? 13.390 8.893 3.314 1.00 89.50 113 SER A N 1
ATOM 868 C CA . SER A 1 113 ? 13.236 7.485 2.936 1.00 89.50 113 SER A CA 1
ATOM 869 C C . SER A 1 113 ? 14.537 6.708 3.140 1.00 89.50 113 SER A C 1
ATOM 871 O O . SER A 1 113 ? 14.542 5.668 3.793 1.00 89.50 113 SER A O 1
ATOM 873 N N . ARG A 1 114 ? 15.668 7.273 2.702 1.00 88.50 114 ARG A N 1
ATOM 874 C CA . ARG A 1 114 ? 17.002 6.693 2.884 1.00 88.50 114 ARG A CA 1
ATOM 875 C C . ARG A 1 114 ? 17.396 6.565 4.353 1.00 88.50 114 ARG A C 1
ATOM 877 O O . ARG A 1 114 ? 17.973 5.553 4.738 1.00 88.50 114 ARG A O 1
ATOM 884 N N . SER A 1 115 ? 17.105 7.580 5.164 1.00 86.12 115 SER A N 1
ATOM 885 C CA . SER A 1 115 ? 17.389 7.564 6.602 1.00 86.12 115 SER A CA 1
ATOM 886 C C . SER A 1 115 ? 16.586 6.497 7.348 1.00 86.12 115 SER A C 1
ATOM 888 O O . SER A 1 115 ? 17.073 5.981 8.350 1.00 86.12 115 SER A O 1
ATOM 890 N N . TRP A 1 116 ? 15.358 6.219 6.913 1.00 83.19 116 TRP A N 1
ATOM 891 C CA . TRP A 1 116 ? 14.454 5.287 7.587 1.00 83.19 116 TRP A CA 1
ATOM 892 C C . TRP A 1 116 ? 14.625 3.843 7.119 1.00 83.19 116 TRP A C 1
ATOM 894 O O . TRP A 1 116 ? 14.708 2.942 7.945 1.00 83.19 116 TRP A O 1
ATOM 904 N N . LEU A 1 117 ? 14.678 3.633 5.805 1.00 84.75 117 LEU A N 1
ATOM 905 C CA . LEU A 1 117 ? 14.606 2.306 5.190 1.00 84.75 117 LEU A CA 1
ATOM 906 C C . LEU A 1 117 ? 15.989 1.759 4.802 1.00 84.75 117 LEU A C 1
ATOM 908 O O . LEU A 1 117 ? 16.170 0.550 4.683 1.00 84.75 117 LEU A O 1
ATOM 912 N N . GLY A 1 118 ? 16.992 2.630 4.637 1.00 84.62 118 GLY A N 1
ATOM 913 C CA . GLY A 1 118 ? 18.345 2.226 4.249 1.00 84.62 118 GLY A CA 1
ATOM 914 C C . GLY A 1 118 ? 18.404 1.508 2.891 1.00 84.62 118 GLY A C 1
ATOM 915 O O . GLY A 1 118 ? 17.556 1.715 2.027 1.00 84.62 118 GLY A O 1
ATOM 916 N N . GLY A 1 119 ? 19.430 0.674 2.697 1.00 82.75 119 GLY A N 1
ATOM 917 C CA . GLY A 1 119 ? 19.567 -0.198 1.523 1.00 82.75 119 GLY A CA 1
ATOM 918 C C . GLY A 1 119 ? 20.135 0.453 0.254 1.00 82.75 119 GLY A C 1
ATOM 919 O O . GLY A 1 119 ? 20.270 1.673 0.147 1.00 82.75 119 GLY A O 1
ATOM 920 N N . GLU A 1 120 ? 20.490 -0.401 -0.709 1.00 82.50 120 GLU A N 1
ATOM 921 C CA . GLU A 1 120 ? 20.910 -0.030 -2.070 1.00 82.50 120 GLU A CA 1
ATOM 922 C C . GLU A 1 120 ? 19.671 0.100 -2.970 1.00 82.50 120 GLU A C 1
ATOM 924 O O . GLU A 1 120 ? 19.379 -0.754 -3.804 1.00 82.50 120 GLU A O 1
ATOM 929 N N . VAL A 1 121 ? 18.879 1.144 -2.719 1.00 87.75 121 VAL A N 1
ATOM 930 C CA . VAL A 1 121 ? 17.639 1.446 -3.445 1.00 87.75 121 VAL A CA 1
ATOM 931 C C . VAL A 1 121 ? 17.619 2.931 -3.787 1.00 87.75 121 VAL A C 1
ATOM 933 O O . VAL A 1 121 ? 18.009 3.782 -2.980 1.00 87.75 121 VAL A O 1
ATOM 936 N N . ARG A 1 122 ? 17.130 3.261 -4.981 1.00 90.06 122 ARG A N 1
ATOM 937 C CA . ARG A 1 122 ? 16.930 4.638 -5.415 1.00 90.06 122 ARG A CA 1
ATOM 938 C C . ARG A 1 122 ? 15.590 5.158 -4.907 1.00 90.06 122 ARG A C 1
ATOM 940 O O . ARG A 1 122 ? 14.537 4.850 -5.459 1.00 90.06 122 ARG A O 1
ATOM 947 N N . TYR A 1 123 ? 15.635 5.996 -3.876 1.00 89.75 123 TYR A N 1
ATOM 948 C CA . TYR A 1 123 ? 14.445 6.667 -3.360 1.00 89.75 123 TYR A CA 1
ATOM 949 C C . TYR A 1 123 ? 14.044 7.849 -4.244 1.00 89.75 123 TYR A C 1
ATOM 951 O O . TYR A 1 123 ? 14.838 8.758 -4.504 1.00 89.75 123 TYR A O 1
ATOM 959 N N . ASN A 1 124 ? 12.796 7.824 -4.694 1.00 88.31 124 ASN A N 1
ATOM 960 C CA . ASN A 1 124 ? 12.174 8.873 -5.482 1.00 88.31 124 ASN A CA 1
ATOM 961 C C . ASN A 1 124 ? 11.395 9.825 -4.570 1.00 88.31 124 ASN A C 1
ATOM 963 O O . ASN A 1 124 ? 10.754 9.407 -3.607 1.00 88.31 124 ASN A O 1
ATOM 967 N N . ASP A 1 125 ? 11.434 11.115 -4.890 1.00 80.81 125 ASP A N 1
ATOM 968 C CA . ASP A 1 125 ? 10.736 12.138 -4.117 1.00 80.81 125 ASP A CA 1
ATOM 969 C C . ASP A 1 125 ? 9.232 12.183 -4.428 1.00 80.81 125 ASP A C 1
ATOM 971 O O . ASP A 1 125 ? 8.815 12.134 -5.585 1.00 80.81 125 ASP A O 1
ATOM 975 N N . GLY A 1 126 ? 8.421 12.428 -3.393 1.00 68.06 126 GLY A N 1
ATOM 976 C CA . GLY A 1 126 ? 7.259 13.314 -3.537 1.00 68.06 126 GLY A CA 1
ATOM 977 C C . GLY A 1 126 ? 6.035 12.774 -4.283 1.00 68.06 126 GLY A C 1
ATOM 978 O O . GLY A 1 126 ? 5.172 13.568 -4.663 1.00 68.06 126 GLY A O 1
ATOM 979 N N . LEU A 1 127 ? 5.904 11.461 -4.472 1.00 79.94 127 LEU A N 1
ATOM 980 C CA . LEU A 1 127 ? 4.699 10.889 -5.074 1.00 79.94 127 LEU A CA 1
ATOM 981 C C . LEU A 1 127 ? 3.524 10.999 -4.096 1.00 79.94 127 LEU A C 1
ATOM 983 O O . LEU A 1 127 ? 3.483 10.293 -3.103 1.00 79.94 127 LEU A O 1
ATOM 987 N N . THR A 1 128 ? 2.568 11.895 -4.319 1.00 79.56 128 THR A N 1
ATOM 988 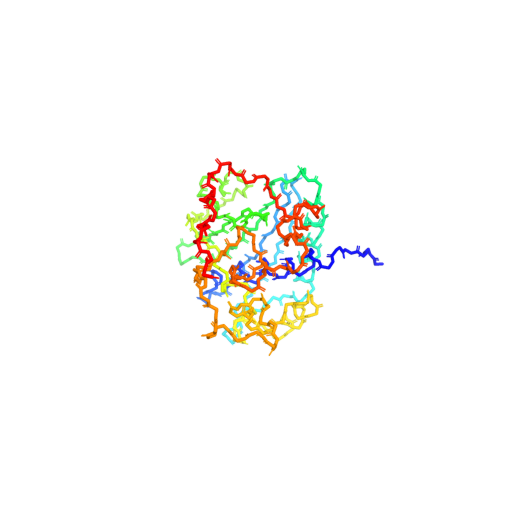C CA . THR A 1 128 ? 1.422 12.047 -3.402 1.00 79.56 128 THR A CA 1
ATOM 989 C C . THR A 1 128 ? 0.391 10.953 -3.648 1.00 79.56 128 THR A C 1
ATOM 991 O O . THR A 1 128 ? 0.014 10.728 -4.795 1.00 79.56 128 THR A O 1
ATOM 994 N N . LEU A 1 129 ? -0.110 10.327 -2.577 1.00 77.12 129 LEU A N 1
ATOM 995 C CA . LEU A 1 129 ? -1.213 9.378 -2.693 1.00 77.12 129 LEU A CA 1
ATOM 996 C C . LEU A 1 129 ? -2.524 10.134 -2.891 1.00 77.12 129 LEU A C 1
ATOM 998 O O . LEU A 1 129 ? -3.049 10.761 -1.968 1.00 77.12 129 LEU A O 1
ATOM 1002 N N . ALA A 1 130 ? -3.026 10.123 -4.118 1.00 66.19 130 ALA A N 1
ATOM 1003 C CA . ALA A 1 130 ? -4.235 10.830 -4.489 1.00 66.19 130 ALA A CA 1
ATOM 1004 C C . ALA A 1 130 ? -5.492 10.077 -3.993 1.00 66.19 130 ALA A C 1
ATOM 1006 O O . ALA A 1 130 ? -5.497 8.846 -3.915 1.00 66.19 130 ALA A O 1
ATOM 1007 N N . PRO A 1 131 ? -6.589 10.778 -3.638 1.00 59.09 131 PRO A N 1
ATOM 1008 C CA . PRO A 1 131 ? -7.797 10.137 -3.106 1.00 59.09 131 PRO A CA 1
ATOM 1009 C C . PRO A 1 131 ? -8.424 9.080 -4.029 1.00 59.09 131 PRO A C 1
ATOM 1011 O O . PRO A 1 131 ? -9.099 8.163 -3.563 1.00 59.09 131 PRO A O 1
ATOM 1014 N N . ASP A 1 132 ? -8.222 9.196 -5.339 1.00 62.34 132 ASP A N 1
ATOM 1015 C CA . ASP A 1 132 ? -8.662 8.232 -6.344 1.00 62.34 132 ASP A CA 1
ATOM 1016 C C . ASP A 1 132 ? -7.819 6.949 -6.372 1.00 62.34 132 ASP A C 1
ATOM 1018 O O . ASP A 1 132 ? -8.336 5.912 -6.784 1.00 62.34 132 ASP A O 1
ATOM 1022 N N . GLN A 1 133 ? -6.593 6.964 -5.845 1.00 62.00 133 GLN A N 1
ATOM 1023 C CA . GLN A 1 133 ? -5.739 5.775 -5.727 1.00 62.00 133 GLN A CA 1
ATOM 1024 C C . GLN A 1 133 ? -6.198 4.822 -4.614 1.00 62.00 133 GLN A C 1
ATOM 1026 O O . GLN A 1 133 ? -5.827 3.655 -4.612 1.00 62.00 133 GLN A O 1
ATOM 1031 N N . VAL A 1 134 ? -7.076 5.265 -3.709 1.00 60.25 134 VAL A N 1
ATOM 1032 C CA . VAL A 1 134 ? -7.697 4.419 -2.666 1.00 60.25 134 VAL A CA 1
ATOM 1033 C C . VAL A 1 134 ? -8.771 3.470 -3.239 1.00 60.25 134 VAL A C 1
ATOM 1035 O O . VAL A 1 134 ? -9.347 2.644 -2.528 1.00 60.25 134 VAL A O 1
ATOM 1038 N N . ARG A 1 135 ? -9.081 3.577 -4.535 1.00 65.50 135 ARG A N 1
ATOM 1039 C CA . ARG A 1 135 ? -10.036 2.696 -5.224 1.00 65.50 135 ARG A CA 1
ATOM 1040 C C . ARG A 1 135 ? -9.442 1.313 -5.418 1.00 65.50 135 ARG A C 1
ATOM 1042 O O . ARG A 1 135 ? -8.239 1.204 -5.596 1.00 65.50 135 ARG A O 1
ATOM 1049 N N . SER A 1 136 ? -10.293 0.281 -5.450 1.00 63.72 136 SER A N 1
ATOM 1050 C CA . SER A 1 136 ? -9.865 -1.074 -5.816 1.00 63.72 136 SER A CA 1
ATOM 1051 C C . SER A 1 136 ? -8.924 -1.031 -7.025 1.00 63.72 136 SER A C 1
ATOM 1053 O O . SER A 1 136 ? -9.235 -0.303 -7.973 1.00 63.72 136 SER A O 1
ATOM 1055 N N . PRO A 1 137 ? -7.801 -1.769 -6.980 1.00 61.72 137 PRO A N 1
ATOM 1056 C CA . PRO A 1 137 ? -6.869 -1.808 -8.099 1.00 61.72 137 PRO A CA 1
ATOM 1057 C C . PRO A 1 137 ? -7.612 -2.240 -9.363 1.00 61.72 137 PRO A C 1
ATOM 1059 O O . PRO A 1 137 ? -8.616 -2.963 -9.268 1.00 61.72 137 PRO A O 1
ATOM 1062 N N . ASP A 1 138 ? -7.150 -1.771 -10.527 1.00 68.44 138 ASP A N 1
ATOM 1063 C CA . ASP A 1 138 ? -7.752 -2.162 -11.803 1.00 68.44 138 ASP A CA 1
ATOM 1064 C C . ASP A 1 138 ? -7.851 -3.695 -11.870 1.00 68.44 138 ASP A C 1
ATOM 1066 O O . ASP A 1 138 ? -6.986 -4.416 -11.364 1.00 68.44 138 ASP A O 1
ATOM 1070 N N . ASN A 1 139 ? -8.932 -4.207 -12.458 1.00 60.62 139 ASN A N 1
ATOM 1071 C CA . ASN A 1 139 ? -9.235 -5.637 -12.489 1.00 60.62 139 ASN A CA 1
ATOM 1072 C C . ASN A 1 139 ? -8.136 -6.460 -13.173 1.00 60.62 139 ASN A C 1
ATOM 1074 O O . ASN A 1 139 ? -8.095 -7.675 -12.984 1.00 60.62 139 ASN A O 1
ATOM 1078 N N . THR A 1 140 ? -7.274 -5.806 -13.951 1.00 71.00 140 THR A N 1
ATOM 1079 C CA . THR A 1 140 ? -6.123 -6.397 -14.632 1.00 71.00 140 THR A CA 1
ATOM 1080 C C . THR A 1 140 ? -4.811 -6.251 -13.863 1.00 71.00 140 THR A C 1
ATOM 1082 O O . THR A 1 140 ? -3.877 -6.975 -14.168 1.00 71.00 140 THR A O 1
ATOM 1085 N N . ALA A 1 141 ? -4.718 -5.370 -12.862 1.00 81.75 141 ALA A N 1
ATOM 1086 C CA . ALA A 1 141 ? -3.446 -5.031 -12.217 1.00 81.75 141 ALA A CA 1
ATOM 1087 C C . ALA A 1 141 ? -3.043 -6.001 -11.089 1.00 81.75 141 ALA A C 1
ATOM 1089 O O . ALA A 1 141 ? -1.857 -6.191 -10.826 1.00 81.75 141 ALA A O 1
ATOM 1090 N N . VAL A 1 142 ? -4.013 -6.650 -10.433 1.00 88.06 142 VAL A N 1
ATOM 1091 C CA . VAL A 1 142 ? -3.780 -7.694 -9.414 1.00 88.06 142 VAL A CA 1
ATOM 1092 C C . VAL A 1 142 ? -4.739 -8.871 -9.584 1.00 88.06 142 VAL A C 1
ATOM 1094 O O . VAL A 1 142 ? -5.858 -8.728 -10.091 1.00 88.06 142 VAL A O 1
ATOM 1097 N N . THR A 1 143 ? -4.334 -10.045 -9.096 1.00 90.75 143 THR A N 1
ATOM 1098 C CA . THR A 1 143 ? -5.146 -11.266 -9.216 1.00 90.75 143 THR A CA 1
ATOM 1099 C C . THR A 1 143 ? -6.457 -11.199 -8.420 1.00 90.75 143 THR A C 1
ATOM 1101 O O . THR A 1 143 ? -6.620 -10.400 -7.493 1.00 90.75 143 THR A O 1
ATOM 1104 N N . GLU A 1 144 ? -7.433 -12.034 -8.794 1.00 90.00 144 GLU A N 1
ATOM 1105 C CA . GLU A 1 144 ? -8.755 -12.061 -8.147 1.00 90.00 144 GLU A CA 1
ATOM 1106 C C . GLU A 1 144 ? -8.663 -12.421 -6.657 1.00 90.00 144 GLU A C 1
ATOM 1108 O O . GLU A 1 144 ? -9.376 -11.831 -5.854 1.00 90.00 144 GLU A O 1
ATOM 1113 N N . GLU A 1 145 ? -7.743 -13.302 -6.258 1.00 93.44 145 GLU A N 1
ATOM 1114 C CA . GLU A 1 145 ? -7.577 -13.725 -4.862 1.00 93.44 145 GLU A CA 1
ATOM 1115 C C . GLU A 1 145 ? -7.199 -12.547 -3.950 1.00 93.44 145 GLU A C 1
ATOM 1117 O O . GLU A 1 145 ? -7.756 -12.380 -2.862 1.00 93.44 145 GLU A O 1
ATOM 1122 N N . VAL A 1 146 ? -6.296 -11.674 -4.410 1.00 92.69 146 VAL A N 1
ATOM 1123 C CA . VAL A 1 146 ? -5.934 -10.445 -3.688 1.00 92.69 146 VAL A CA 1
ATOM 1124 C C . VAL A 1 146 ? -7.127 -9.490 -3.634 1.00 92.69 146 VAL A C 1
ATOM 1126 O O . VAL A 1 146 ? -7.399 -8.892 -2.590 1.00 92.69 146 VAL A O 1
ATOM 1129 N N . ARG A 1 147 ? -7.904 -9.382 -4.721 1.00 90.06 147 ARG A N 1
ATOM 1130 C CA . ARG A 1 147 ? -9.124 -8.557 -4.746 1.00 90.06 147 ARG A CA 1
ATOM 1131 C C . ARG A 1 147 ? -10.172 -9.068 -3.761 1.00 90.06 147 ARG A C 1
ATOM 1133 O O . ARG A 1 147 ? -10.784 -8.259 -3.065 1.00 90.06 147 ARG A O 1
ATOM 1140 N N . GLU A 1 148 ? -10.362 -10.377 -3.645 1.00 92.00 148 GLU A N 1
ATOM 1141 C CA . GLU A 1 148 ? -11.261 -10.979 -2.657 1.00 92.00 148 GLU A CA 1
ATOM 1142 C C . GLU A 1 148 ? -10.821 -10.679 -1.220 1.00 92.00 148 GLU A C 1
ATOM 1144 O O . GLU A 1 148 ? -11.660 -10.294 -0.400 1.00 92.00 148 GLU A O 1
ATOM 1149 N N . ILE A 1 149 ? -9.516 -10.748 -0.926 1.00 94.25 149 ILE A N 1
ATOM 1150 C CA . ILE A 1 149 ? -8.966 -10.355 0.380 1.00 94.25 149 ILE A CA 1
ATOM 1151 C C . ILE A 1 149 ? -9.288 -8.887 0.687 1.00 94.25 149 ILE A C 1
ATOM 1153 O O . ILE A 1 149 ? -9.796 -8.579 1.768 1.00 94.25 149 ILE A O 1
ATOM 1157 N N . LEU A 1 150 ? -9.044 -7.975 -0.258 1.00 91.19 150 LEU A N 1
ATOM 1158 C CA . LEU A 1 150 ? -9.314 -6.545 -0.072 1.00 91.19 150 LEU A CA 1
ATOM 1159 C C . LEU A 1 150 ? -10.816 -6.267 0.119 1.00 91.19 150 LEU A C 1
ATOM 1161 O O . LEU A 1 150 ? -11.197 -5.504 1.013 1.00 91.19 150 LEU A O 1
ATOM 1165 N N . ARG A 1 151 ? -11.689 -6.939 -0.645 1.00 88.81 151 ARG A N 1
ATOM 1166 C CA . ARG A 1 151 ? -13.152 -6.840 -0.484 1.00 88.81 151 ARG A CA 1
ATOM 1167 C C . ARG A 1 151 ? -13.614 -7.353 0.876 1.00 88.81 151 ARG A C 1
ATOM 1169 O O . ARG A 1 151 ? -14.438 -6.701 1.517 1.00 88.81 151 ARG A O 1
ATOM 1176 N N . ALA A 1 152 ? -13.064 -8.472 1.350 1.00 89.81 152 ALA A N 1
ATOM 1177 C CA . ALA A 1 152 ? -13.371 -9.020 2.672 1.00 89.81 152 ALA A CA 1
ATOM 1178 C C . ALA A 1 152 ? -12.981 -8.058 3.810 1.00 89.81 152 ALA A C 1
ATOM 1180 O O . ALA A 1 152 ? -13.603 -8.063 4.872 1.00 89.81 152 ALA A O 1
ATOM 1181 N N . ARG A 1 153 ? -11.999 -7.179 3.574 1.00 86.88 153 ARG A N 1
ATOM 1182 C CA . ARG A 1 153 ? -11.574 -6.106 4.492 1.00 86.88 153 ARG A CA 1
ATOM 1183 C C . ARG A 1 153 ? -12.410 -4.825 4.364 1.00 86.88 153 ARG A C 1
ATOM 1185 O O . ARG A 1 153 ? -12.122 -3.833 5.029 1.00 86.88 153 ARG A O 1
ATOM 1192 N N . GLY A 1 154 ? -13.469 -4.848 3.555 1.00 83.62 154 GLY A N 1
ATOM 1193 C CA . GLY A 1 154 ? -14.407 -3.740 3.382 1.00 83.62 154 GLY A CA 1
ATOM 1194 C C . GLY A 1 154 ? -14.032 -2.757 2.275 1.00 83.62 154 GLY A C 1
ATOM 1195 O O . GLY A 1 154 ? -14.727 -1.753 2.122 1.00 83.62 154 GLY A O 1
ATOM 1196 N N . LEU A 1 155 ? -12.986 -3.033 1.483 1.00 77.19 155 LEU A N 1
ATOM 1197 C CA . LEU A 1 155 ? -12.667 -2.241 0.298 1.00 77.19 155 LEU A CA 1
ATOM 1198 C C . LEU A 1 155 ? -13.649 -2.609 -0.824 1.00 77.19 155 LEU A C 1
ATOM 1200 O O . LEU A 1 155 ? -13.455 -3.563 -1.577 1.00 77.19 155 LEU A O 1
ATOM 1204 N N . THR A 1 156 ? -14.770 -1.898 -0.902 1.00 66.06 156 THR A N 1
ATOM 1205 C CA . THR A 1 156 ? -15.755 -2.132 -1.961 1.00 66.06 156 THR A CA 1
ATOM 1206 C C . THR A 1 156 ? -15.301 -1.469 -3.257 1.00 66.06 156 THR A C 1
ATOM 1208 O O . THR A 1 156 ? -14.969 -0.290 -3.239 1.00 66.06 156 THR A O 1
ATOM 1211 N N . ALA A 1 157 ? -15.417 -2.170 -4.390 1.00 50.75 157 ALA A N 1
ATOM 1212 C CA . ALA A 1 157 ? -15.165 -1.644 -5.743 1.00 50.75 157 ALA A CA 1
ATOM 1213 C C . ALA A 1 157 ? -16.073 -0.465 -6.153 1.00 50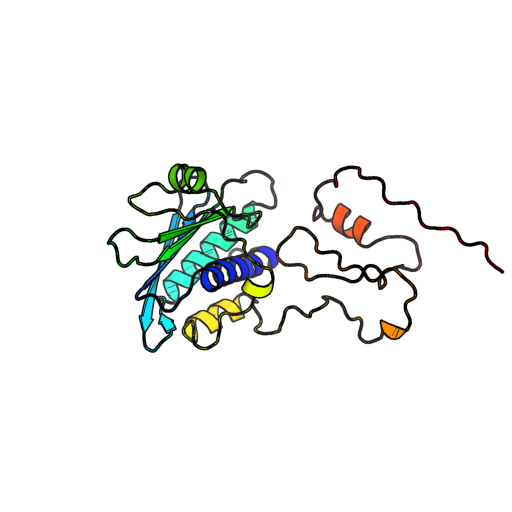.75 157 ALA A C 1
ATOM 1215 O O . ALA A 1 157 ? -15.984 0.058 -7.263 1.00 50.75 157 ALA A O 1
ATOM 1216 N N . ARG A 1 158 ? -16.986 -0.047 -5.271 1.00 40.56 158 ARG A N 1
ATOM 1217 C CA . ARG A 1 158 ? -17.794 1.144 -5.483 1.00 40.56 158 ARG A CA 1
ATOM 1218 C C . ARG A 1 158 ? -16.847 2.339 -5.470 1.00 40.56 158 ARG A C 1
ATOM 1220 O O . ARG A 1 158 ? -16.076 2.478 -4.521 1.00 40.56 158 ARG A O 1
ATOM 1227 N N . ARG A 1 159 ? -16.941 3.209 -6.491 1.00 39.16 159 ARG A N 1
ATOM 1228 C CA . ARG A 1 159 ? -16.496 4.609 -6.379 1.00 39.16 159 ARG A CA 1
ATOM 1229 C C . ARG A 1 159 ? -16.806 5.032 -4.944 1.00 39.16 159 ARG A C 1
ATOM 1231 O O . ARG A 1 159 ? -17.967 4.903 -4.544 1.00 39.16 159 ARG A O 1
ATOM 1238 N N . LEU A 1 160 ? -15.805 5.498 -4.184 1.00 36.69 160 LEU A N 1
ATOM 1239 C CA . LEU A 1 160 ? -16.101 6.435 -3.100 1.00 36.69 160 LEU A CA 1
ATOM 1240 C C . LEU A 1 160 ? -17.105 7.397 -3.733 1.00 36.69 160 LEU A C 1
ATOM 1242 O O . LEU A 1 160 ? -16.762 7.951 -4.786 1.00 36.69 160 LEU A O 1
ATOM 1246 N N . PRO A 1 161 ? -18.363 7.442 -3.261 1.00 32.16 161 PRO A N 1
ATOM 1247 C CA . PRO A 1 161 ? -19.355 8.265 -3.921 1.00 32.16 161 PRO A CA 1
ATOM 1248 C C . PRO A 1 161 ? -18.729 9.649 -4.026 1.00 32.16 161 PRO A C 1
ATOM 1250 O O . PRO A 1 161 ? -18.070 10.095 -3.080 1.00 32.16 161 PRO A O 1
ATOM 1253 N N . GLU A 1 162 ? -18.836 10.268 -5.203 1.00 37.69 162 GLU A N 1
ATOM 1254 C CA . GLU A 1 162 ? -18.218 11.575 -5.456 1.00 37.69 162 GLU A CA 1
ATOM 1255 C C . GLU A 1 162 ? -18.615 12.585 -4.371 1.00 37.69 162 GLU A C 1
ATOM 1257 O O . GLU A 1 162 ? -17.855 13.508 -4.106 1.00 37.69 162 GLU A O 1
ATOM 1262 N N . HIS A 1 163 ? -19.701 12.293 -3.640 1.00 30.31 163 HIS A N 1
ATOM 1263 C CA . HIS A 1 163 ? -20.006 12.815 -2.318 1.00 30.31 163 HIS A CA 1
ATOM 1264 C C . HIS A 1 163 ? -20.423 11.700 -1.336 1.00 30.31 163 HIS A C 1
ATOM 1266 O O . HIS A 1 163 ? -21.412 11.004 -1.580 1.00 30.31 163 HIS A O 1
ATOM 1272 N N . PRO A 1 164 ? -19.742 11.504 -0.191 1.00 35.34 164 PRO A N 1
ATOM 1273 C CA . PRO A 1 164 ? -20.288 10.683 0.876 1.00 35.34 164 PRO A CA 1
ATOM 1274 C C . PRO A 1 164 ? -21.437 11.475 1.508 1.00 35.34 164 PRO A C 1
ATOM 1276 O O . PRO A 1 164 ? -21.206 12.509 2.127 1.00 35.34 164 PRO A O 1
ATOM 1279 N N . MET A 1 165 ? -22.659 10.963 1.356 1.00 36.75 165 MET A N 1
ATOM 1280 C CA . MET A 1 165 ? -23.934 11.522 1.840 1.00 36.75 165 MET A CA 1
ATOM 1281 C C . MET A 1 165 ? -24.701 12.423 0.862 1.00 36.75 165 MET A C 1
ATOM 1283 O O . MET A 1 165 ? -25.108 13.528 1.216 1.00 36.75 165 MET A O 1
ATOM 1287 N N . GLU A 1 166 ? -25.024 11.901 -0.323 1.00 35.72 166 GLU A N 1
ATOM 1288 C CA . GLU A 1 166 ? -26.371 12.161 -0.844 1.00 35.72 166 GLU A CA 1
ATOM 1289 C C . GLU A 1 166 ? -27.363 11.476 0.107 1.00 35.72 166 GLU A C 1
ATOM 1291 O O . GLU A 1 166 ? -27.524 10.253 0.107 1.00 35.72 166 GLU A O 1
ATOM 1296 N N . ASP A 1 167 ? -27.966 12.265 0.994 1.00 41.50 167 ASP A N 1
ATOM 1297 C CA . ASP A 1 167 ? -29.298 11.949 1.493 1.00 41.50 167 ASP A CA 1
ATOM 1298 C C . ASP A 1 167 ? -30.194 11.776 0.249 1.00 41.50 167 ASP A C 1
ATOM 1300 O O . ASP A 1 167 ? -30.236 12.695 -0.573 1.00 41.50 167 ASP A O 1
ATOM 1304 N N . PRO A 1 168 ? -30.848 10.617 0.045 1.00 42.53 168 PRO A N 1
ATOM 1305 C CA . PRO A 1 168 ? -31.671 10.376 -1.140 1.0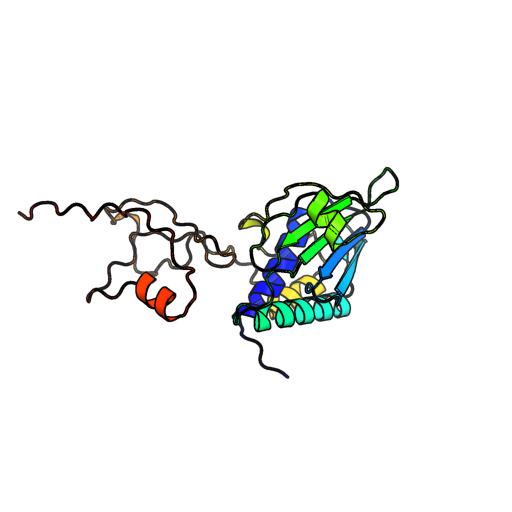0 42.53 168 PRO A CA 1
ATOM 1306 C C . PRO A 1 168 ? -32.817 11.390 -1.305 1.00 42.53 168 PRO A C 1
ATOM 1308 O O . PRO A 1 168 ? -33.376 11.479 -2.398 1.00 42.53 168 PRO A O 1
ATOM 1311 N N . ASP A 1 169 ? -33.129 12.171 -0.265 1.00 45.09 169 ASP A N 1
ATOM 1312 C CA . ASP A 1 169 ? -34.138 13.230 -0.285 1.00 45.09 169 ASP A CA 1
ATOM 1313 C C . ASP A 1 169 ? -33.551 14.652 -0.474 1.00 45.09 169 ASP A C 1
ATOM 1315 O O . ASP A 1 169 ? -34.302 15.633 -0.496 1.00 45.09 169 ASP A O 1
ATOM 1319 N N . HIS A 1 170 ? -32.227 14.809 -0.620 1.00 47.22 170 HIS A N 1
ATOM 1320 C CA . HIS A 1 170 ? -31.568 16.116 -0.734 1.00 47.22 170 HIS A CA 1
ATOM 1321 C C . HIS A 1 170 ? -31.228 16.484 -2.186 1.00 47.22 170 HIS A C 1
ATOM 1323 O O . HIS A 1 170 ? -30.222 16.051 -2.745 1.00 47.22 170 HIS A O 1
ATOM 1329 N N . ASP A 1 171 ? -32.049 17.347 -2.791 1.00 48.72 171 ASP A N 1
ATOM 1330 C CA . ASP A 1 171 ? -31.784 17.924 -4.113 1.00 48.72 171 ASP A CA 1
ATOM 1331 C C . ASP A 1 171 ? -30.817 19.119 -4.018 1.00 48.72 171 ASP A C 1
ATOM 1333 O O . ASP A 1 171 ? -31.208 20.256 -3.717 1.00 48.72 171 ASP A O 1
ATOM 1337 N N . CYS A 1 172 ? -29.544 18.865 -4.335 1.00 42.53 172 CYS A N 1
ATOM 1338 C CA . CYS A 1 172 ? -28.487 19.875 -4.430 1.00 42.53 172 CYS A CA 1
ATOM 1339 C C . CYS A 1 172 ? -28.807 21.023 -5.411 1.00 42.53 172 CYS A C 1
ATOM 1341 O O . CYS A 1 172 ? -28.213 22.096 -5.299 1.00 42.53 172 CYS A O 1
ATOM 1343 N N . GLY A 1 173 ? -29.748 20.845 -6.348 1.00 47.00 173 GLY A N 1
ATOM 1344 C CA . GLY A 1 173 ? -30.199 21.885 -7.277 1.00 47.00 173 GLY A CA 1
ATOM 1345 C C . GLY A 1 173 ? -30.974 23.029 -6.615 1.00 47.00 173 GLY A C 1
ATOM 1346 O O . GLY A 1 173 ? -31.124 24.094 -7.214 1.00 47.00 173 GLY A O 1
ATOM 1347 N N . THR A 1 174 ? -31.436 22.846 -5.373 1.00 42.88 174 THR A N 1
ATOM 1348 C CA . THR A 1 174 ? -32.240 23.840 -4.638 1.00 42.88 174 THR A CA 1
ATOM 1349 C C . THR A 1 174 ? -31.478 24.572 -3.531 1.00 42.88 174 THR A C 1
ATOM 1351 O O . THR A 1 174 ? -32.035 25.467 -2.890 1.00 42.88 174 THR A O 1
ATOM 1354 N N . CYS A 1 175 ? -30.201 24.245 -3.307 1.00 43.09 175 CYS A N 1
ATOM 1355 C CA . CYS A 1 175 ? -29.423 24.849 -2.232 1.00 43.09 175 CYS A CA 1
ATOM 1356 C C . CYS A 1 175 ? -28.718 26.141 -2.680 1.00 43.09 175 CYS A C 1
ATOM 1358 O O . CYS A 1 175 ? -27.981 26.164 -3.660 1.00 43.09 175 CYS A O 1
ATOM 1360 N N . SER A 1 176 ? -28.934 27.239 -1.951 1.00 41.00 176 SER A N 1
ATOM 1361 C CA . SER A 1 176 ? -28.388 28.570 -2.263 1.00 41.00 176 SER A CA 1
ATOM 1362 C C . SER A 1 176 ? -27.053 28.880 -1.563 1.00 41.00 176 SER A C 1
ATOM 1364 O O . SER A 1 176 ? -26.692 30.050 -1.435 1.00 41.00 176 SER A O 1
ATOM 1366 N N . ALA A 1 177 ? -26.360 27.873 -1.023 1.00 47.97 177 ALA A N 1
ATOM 1367 C CA . ALA A 1 177 ? -25.124 28.048 -0.255 1.00 47.97 177 ALA A CA 1
ATOM 1368 C C . ALA A 1 177 ? -23.868 27.768 -1.102 1.00 47.97 177 ALA A C 1
ATOM 1370 O O . ALA A 1 177 ? -23.934 27.106 -2.128 1.00 47.97 177 ALA A O 1
ATOM 1371 N N . ASP A 1 178 ? -22.714 28.294 -0.680 1.00 42.12 178 ASP A N 1
ATOM 1372 C CA . ASP A 1 178 ? -21.432 28.193 -1.397 1.00 42.12 178 ASP A CA 1
ATOM 1373 C C . ASP A 1 178 ? -21.000 26.709 -1.533 1.00 42.12 178 ASP A C 1
ATOM 1375 O O . ASP A 1 178 ? -20.697 26.039 -0.543 1.00 42.12 178 ASP A O 1
ATOM 1379 N N . HIS A 1 179 ? -21.015 26.170 -2.758 1.00 40.19 179 HIS A N 1
ATOM 1380 C CA . HIS A 1 179 ? -20.756 24.755 -3.082 1.00 40.19 179 HIS A CA 1
ATOM 1381 C C . HIS A 1 179 ? -19.261 24.442 -3.198 1.00 40.19 179 HIS A C 1
ATOM 1383 O O . HIS A 1 179 ? -18.795 23.900 -4.201 1.00 40.19 179 HIS A O 1
ATOM 1389 N N . ARG A 1 180 ? -18.474 24.793 -2.183 1.00 39.53 180 ARG A N 1
ATOM 1390 C CA . ARG A 1 180 ? -17.050 24.443 -2.193 1.00 39.53 180 ARG A CA 1
ATOM 1391 C C . ARG A 1 180 ? -16.859 23.046 -1.608 1.00 39.53 180 ARG A C 1
ATOM 1393 O O . ARG A 1 180 ? -17.328 22.808 -0.493 1.00 39.53 180 ARG A O 1
ATOM 1400 N N . PRO A 1 181 ? -16.175 22.134 -2.318 1.00 38.06 181 PRO A N 1
ATOM 1401 C CA . PRO A 1 181 ? -15.765 20.862 -1.746 1.00 38.06 181 PRO A CA 1
ATOM 1402 C C . PRO A 1 181 ? -14.881 21.134 -0.529 1.00 38.06 181 PRO A C 1
ATOM 1404 O O . PRO A 1 181 ? -13.854 21.804 -0.651 1.00 38.06 181 PRO A O 1
ATOM 1407 N N . ILE A 1 182 ? -15.264 20.621 0.639 1.00 39.72 182 ILE A N 1
ATOM 1408 C CA . ILE A 1 182 ? -14.340 20.536 1.768 1.00 39.72 182 ILE A CA 1
ATOM 1409 C C . ILE A 1 182 ? -13.725 19.145 1.699 1.00 39.72 182 ILE A C 1
ATOM 1411 O O . ILE A 1 182 ? -14.403 18.141 1.911 1.00 39.72 182 ILE A O 1
ATOM 1415 N N . VAL A 1 183 ? -12.442 19.091 1.353 1.00 40.19 183 VAL A N 1
ATOM 1416 C CA . VAL A 1 183 ? -11.637 17.874 1.451 1.00 40.19 183 VAL A CA 1
ATOM 1417 C C . VAL A 1 183 ? -11.012 17.893 2.845 1.00 40.19 183 VAL A C 1
ATOM 1419 O O . VAL A 1 183 ? -10.114 18.705 3.083 1.00 40.19 183 VAL A O 1
ATOM 1422 N N . PRO A 1 184 ? -11.488 17.086 3.808 1.00 37.59 184 PRO A N 1
ATOM 1423 C CA . PRO A 1 184 ? -10.780 16.967 5.070 1.00 37.59 184 PRO A CA 1
ATOM 1424 C C . PRO A 1 184 ? -9.397 16.347 4.801 1.00 37.59 184 PRO A C 1
ATOM 1426 O O . PRO A 1 184 ? -9.273 15.482 3.935 1.00 37.59 184 PRO A O 1
ATOM 1429 N N . PRO A 1 185 ? -8.352 16.734 5.547 1.00 39.47 185 PRO A N 1
ATOM 1430 C CA . PRO A 1 185 ? -6.983 16.253 5.335 1.00 39.47 185 PRO A CA 1
ATOM 1431 C C . PRO A 1 185 ? -6.777 14.761 5.671 1.00 39.47 185 PRO A C 1
ATOM 1433 O O . PRO A 1 185 ? -5.643 14.296 5.710 1.00 39.47 185 PRO A O 1
ATOM 1436 N N . MET A 1 186 ? -7.843 14.000 5.944 1.00 38.94 186 MET A N 1
ATOM 1437 C CA . MET A 1 186 ? -7.771 12.582 6.290 1.00 38.94 186 MET A CA 1
ATOM 1438 C C . MET A 1 186 ? -8.247 11.697 5.138 1.00 38.94 186 MET A C 1
ATOM 1440 O O . MET A 1 186 ? -9.368 11.829 4.647 1.00 38.94 186 MET A O 1
ATOM 1444 N N . VAL A 1 187 ? -7.407 10.729 4.774 1.00 39.94 187 VAL A N 1
ATOM 1445 C CA . VAL A 1 187 ? -7.744 9.641 3.851 1.00 39.94 187 VAL A CA 1
ATOM 1446 C C . VAL A 1 187 ? -8.896 8.809 4.431 1.00 39.94 187 VAL A C 1
ATOM 1448 O O . VAL A 1 187 ? -8.776 8.248 5.520 1.00 39.94 187 VAL A O 1
ATOM 1451 N N . GLY A 1 188 ? -10.011 8.726 3.696 1.00 36.75 188 GLY A N 1
ATOM 1452 C CA . GLY A 1 188 ? -11.171 7.884 4.027 1.00 36.75 188 GLY A CA 1
ATOM 1453 C C . GLY A 1 188 ? -12.507 8.620 4.187 1.00 36.75 188 GLY A C 1
ATOM 1454 O O . GLY A 1 188 ? -13.541 7.961 4.277 1.00 36.75 188 GLY A O 1
ATOM 1455 N N . ILE A 1 189 ? -12.518 9.957 4.171 1.00 39.31 189 ILE A N 1
ATOM 1456 C CA . ILE A 1 189 ? -13.746 10.759 4.067 1.00 39.31 189 ILE A CA 1
ATOM 1457 C C . ILE A 1 189 ? -13.730 11.425 2.688 1.00 39.31 189 ILE A C 1
ATOM 1459 O O . ILE A 1 189 ? -12.855 12.238 2.400 1.00 39.31 189 ILE A O 1
ATOM 1463 N N . GLY A 1 190 ? -14.655 11.041 1.806 1.00 36.72 190 GLY A N 1
ATOM 1464 C CA . GLY A 1 190 ? -14.809 11.691 0.499 1.00 36.72 190 GLY A CA 1
ATOM 1465 C C . GLY A 1 190 ? -15.176 13.183 0.624 1.00 36.72 190 GLY A C 1
ATOM 1466 O O . GLY A 1 190 ? -15.621 13.621 1.688 1.00 36.72 190 GLY A O 1
ATOM 1467 N N . PRO A 1 191 ? -15.003 13.979 -0.445 1.00 39.22 191 PRO A N 1
ATOM 1468 C CA . PRO A 1 191 ? -15.343 15.399 -0.433 1.00 39.22 191 PRO A CA 1
ATOM 1469 C C . PRO A 1 191 ? -16.836 15.591 -0.156 1.00 39.22 191 PRO A C 1
ATOM 1471 O O . PRO A 1 191 ? -17.680 15.043 -0.863 1.00 39.22 191 PRO A O 1
ATOM 1474 N N . TYR A 1 192 ? -17.173 16.387 0.856 1.00 42.75 192 TYR A N 1
ATOM 1475 C CA . TYR A 1 192 ? -18.565 16.650 1.223 1.00 42.75 192 TYR A CA 1
ATOM 1476 C C . TYR A 1 192 ? -18.974 18.089 0.889 1.00 42.75 192 TYR A C 1
ATOM 1478 O O . TYR A 1 192 ? -18.157 19.016 0.904 1.00 42.75 192 TYR A O 1
ATOM 1486 N N . CYS A 1 193 ? -20.261 18.275 0.587 1.00 39.62 193 CYS A N 1
ATOM 1487 C CA . CYS A 1 193 ? -20.864 19.589 0.394 1.00 39.62 193 CYS A CA 1
ATOM 1488 C C . CYS A 1 193 ? -21.181 20.235 1.750 1.00 39.62 193 CYS A C 1
ATOM 1490 O O . CYS A 1 193 ? -21.872 19.652 2.585 1.00 39.62 193 CYS A O 1
ATOM 1492 N N . ALA A 1 194 ? -20.737 21.479 1.950 1.00 40.69 194 ALA A N 1
ATOM 1493 C CA . ALA A 1 194 ? -21.017 22.255 3.164 1.00 40.69 194 ALA A CA 1
ATOM 1494 C C . ALA A 1 194 ? -22.515 22.581 3.362 1.00 40.69 194 ALA A C 1
ATOM 1496 O O . ALA A 1 194 ? -22.926 23.001 4.441 1.00 40.69 194 ALA A O 1
ATOM 1497 N N . CYS A 1 195 ? -23.334 22.406 2.324 1.00 39.97 195 CYS A N 1
ATOM 1498 C CA . CYS A 1 195 ? -24.699 22.907 2.265 1.00 39.97 195 CYS A CA 1
ATOM 1499 C C . CYS A 1 195 ? -25.780 21.926 2.768 1.00 39.97 195 CYS A C 1
ATOM 1501 O O . CYS A 1 195 ? -26.866 22.368 3.140 1.00 39.97 195 CYS A O 1
ATOM 1503 N N . GLY A 1 196 ? -25.481 20.627 2.882 1.00 40.22 196 GLY A N 1
ATOM 1504 C CA . GLY A 1 196 ? -26.461 19.612 3.298 1.00 40.22 196 GLY A CA 1
ATOM 1505 C C . GLY A 1 196 ? -26.797 19.577 4.797 1.00 40.22 196 GLY A C 1
ATOM 1506 O O . GLY A 1 196 ? -27.641 18.791 5.210 1.00 40.22 196 GLY A O 1
ATOM 1507 N N . TRP A 1 197 ? -26.140 20.382 5.643 1.00 45.28 197 TRP A N 1
ATOM 1508 C CA . TRP A 1 197 ? -26.075 20.099 7.086 1.00 45.28 197 TRP A CA 1
ATOM 1509 C C . TRP A 1 197 ? -26.244 21.326 7.983 1.00 45.28 197 TRP A C 1
ATOM 1511 O O . TRP A 1 197 ? -25.460 21.549 8.903 1.00 45.28 197 TRP A O 1
ATOM 1521 N N . THR A 1 198 ? -27.314 22.099 7.777 1.00 37.31 198 THR A N 1
ATOM 1522 C CA . THR A 1 198 ? -27.834 22.944 8.868 1.00 37.31 198 THR A CA 1
ATOM 1523 C C . THR A 1 198 ? -28.871 22.126 9.646 1.00 37.31 198 THR A C 1
ATOM 1525 O O . THR A 1 198 ? -30.011 22.020 9.190 1.00 37.31 198 THR A O 1
ATOM 1528 N N . PRO A 1 199 ? -28.545 21.504 10.794 1.00 36.09 199 PRO A N 1
ATOM 1529 C CA . PRO A 1 199 ? -29.549 20.777 11.549 1.00 36.09 199 PRO A CA 1
ATOM 1530 C C . PRO A 1 199 ? -30.501 21.761 12.230 1.00 36.09 199 PRO A C 1
ATOM 1532 O O . PRO A 1 199 ? -30.090 22.778 12.801 1.00 36.09 199 PRO A O 1
ATOM 1535 N N . ARG A 1 200 ? -31.792 21.407 12.256 1.00 36.25 200 ARG A N 1
ATOM 1536 C CA . ARG A 1 200 ? -32.691 21.881 13.315 1.00 36.25 200 ARG A CA 1
ATOM 1537 C C . ARG A 1 200 ? -32.005 21.555 14.648 1.00 36.25 200 ARG A C 1
ATOM 1539 O O . ARG A 1 200 ? -31.702 20.393 14.887 1.00 36.25 200 ARG A O 1
ATOM 1546 N N . ASN A 1 201 ? -31.783 22.563 15.492 1.00 40.22 201 ASN A N 1
ATOM 1547 C CA . ASN A 1 201 ? -31.250 22.480 16.868 1.00 40.22 201 ASN A CA 1
ATOM 1548 C C . ASN A 1 201 ? -29.745 22.744 17.075 1.00 40.22 201 ASN A C 1
ATOM 1550 O O . ASN A 1 201 ? -29.274 22.597 18.197 1.00 40.22 201 ASN A O 1
ATOM 1554 N N . GLY A 1 202 ? -29.003 23.216 16.067 1.00 43.56 202 GLY A N 1
ATOM 1555 C CA . GLY A 1 202 ? -27.726 23.915 16.307 1.00 43.56 202 GLY A CA 1
ATOM 1556 C C . GLY A 1 202 ? -26.545 23.068 16.804 1.00 43.56 202 GLY A C 1
ATOM 1557 O O . GLY A 1 202 ? -25.566 23.644 17.264 1.00 43.56 202 GLY A O 1
ATOM 1558 N N . TYR A 1 203 ? -26.614 21.738 16.697 1.00 40.19 203 TYR A N 1
ATOM 1559 C CA . TYR A 1 203 ? -25.485 20.839 16.958 1.00 40.19 203 TYR A CA 1
ATOM 1560 C C . TYR A 1 203 ? -24.842 20.444 15.632 1.00 40.19 203 TYR A C 1
ATOM 1562 O O . TYR A 1 203 ? -25.461 19.722 14.853 1.00 40.19 203 TYR A O 1
ATOM 1570 N N . SER A 1 204 ? -23.648 20.948 15.322 1.00 48.47 204 SER A N 1
ATOM 1571 C CA . SER A 1 204 ? -23.036 20.679 14.019 1.00 48.47 204 SER A CA 1
ATOM 1572 C C . SER A 1 204 ? -22.339 19.314 13.996 1.00 48.47 204 SER A C 1
ATOM 1574 O O . SER A 1 204 ? -21.863 18.819 15.017 1.00 48.47 204 SER A O 1
ATOM 1576 N N . ILE A 1 205 ? -22.215 18.705 12.813 1.00 46.25 205 ILE A N 1
ATOM 1577 C CA . ILE A 1 205 ? -21.388 17.497 12.649 1.00 46.25 205 ILE A CA 1
ATOM 1578 C C . ILE A 1 205 ? -19.915 17.777 12.992 1.00 46.25 205 ILE A C 1
ATOM 1580 O O . ILE A 1 205 ? -19.198 16.882 13.417 1.00 46.25 205 ILE A O 1
ATOM 1584 N N . HIS A 1 206 ? -19.478 19.035 12.886 1.00 44.41 206 HIS A N 1
ATOM 1585 C CA . HIS A 1 206 ? -18.163 19.480 13.334 1.00 44.41 206 HIS A CA 1
ATOM 1586 C C . HIS A 1 206 ? -18.013 19.388 14.860 1.00 44.41 206 HIS A C 1
ATOM 1588 O O . HIS A 1 206 ? -16.948 19.007 15.333 1.00 44.41 206 HIS A O 1
ATOM 1594 N N . ASP A 1 207 ? -19.073 19.657 15.626 1.00 50.16 207 ASP A N 1
ATOM 1595 C CA . ASP A 1 207 ? -19.080 19.452 17.079 1.00 50.16 207 ASP A CA 1
ATOM 1596 C C . ASP A 1 207 ? -19.077 17.953 17.409 1.00 50.16 207 ASP A C 1
ATOM 1598 O O . ASP A 1 207 ? -18.272 17.502 18.215 1.00 50.16 207 ASP A O 1
ATOM 1602 N N . HIS A 1 208 ? -19.860 17.149 16.683 1.00 46.47 208 HIS A N 1
ATOM 1603 C CA . HIS A 1 208 ? -19.879 15.691 16.845 1.00 46.47 208 HIS A CA 1
ATOM 1604 C C . HIS A 1 208 ? -18.533 15.015 16.515 1.00 46.47 208 HIS A C 1
ATOM 1606 O O . HIS A 1 208 ? -18.076 14.142 17.248 1.00 46.47 208 HIS A O 1
ATOM 1612 N N . LEU A 1 209 ? -17.872 15.427 15.430 1.00 47.72 209 LEU A N 1
ATOM 1613 C CA . LEU A 1 209 ? -16.566 14.895 15.024 1.00 47.72 209 LEU A CA 1
ATOM 1614 C C . LEU A 1 209 ? -15.437 15.373 15.948 1.00 47.72 209 LEU A C 1
ATOM 1616 O O . LEU A 1 209 ? -14.498 14.617 16.202 1.00 47.72 209 LEU A O 1
ATOM 1620 N N . LYS A 1 210 ? -15.539 16.592 16.498 1.00 51.19 210 LYS A N 1
ATOM 1621 C CA . LYS A 1 210 ? -14.664 17.057 17.586 1.00 51.19 210 LYS A CA 1
ATOM 1622 C C . LYS A 1 210 ? -14.843 16.221 18.848 1.00 51.19 210 LYS A C 1
ATOM 1624 O O . LYS A 1 210 ? -13.843 15.812 19.431 1.00 51.19 210 LYS A O 1
ATOM 1629 N N . ASP A 1 211 ? -16.083 15.929 19.235 1.00 49.81 211 ASP A N 1
ATOM 1630 C CA . ASP A 1 211 ? -16.386 15.107 20.412 1.00 49.81 211 ASP A CA 1
ATOM 1631 C C . ASP A 1 211 ? -15.874 13.668 20.262 1.00 49.81 211 ASP A C 1
ATOM 1633 O O . ASP A 1 211 ? -15.471 13.042 21.240 1.00 49.81 211 ASP A O 1
ATOM 1637 N N . GLN A 1 212 ? -15.832 13.154 19.030 1.00 47.16 212 GLN A N 1
ATOM 1638 C CA . GLN A 1 212 ? -15.259 11.845 18.704 1.00 47.16 212 GLN A CA 1
ATOM 1639 C C . GLN A 1 212 ? -13.729 11.851 18.566 1.00 47.16 212 GLN A C 1
ATOM 1641 O O . GLN A 1 212 ? -13.141 10.814 18.270 1.00 47.16 212 GLN A O 1
ATOM 1646 N N . GLY A 1 213 ? -13.063 12.997 18.755 1.00 41.31 213 GLY A N 1
ATOM 1647 C CA . GLY A 1 213 ? -11.609 13.116 18.607 1.00 41.31 213 GLY A CA 1
ATOM 1648 C C . GLY A 1 213 ? -11.108 12.929 17.169 1.00 41.31 213 GLY A C 1
ATOM 1649 O O . GLY A 1 213 ? -9.904 12.828 16.950 1.00 41.31 213 GLY A O 1
ATOM 1650 N N . ALA A 1 214 ? -12.016 12.920 16.189 1.00 43.56 214 ALA A N 1
ATOM 1651 C CA . ALA A 1 214 ? -11.731 12.713 14.772 1.00 43.56 214 ALA A CA 1
ATOM 1652 C C . ALA A 1 214 ? -11.252 13.996 14.065 1.00 43.56 214 ALA A C 1
ATOM 1654 O O . ALA A 1 214 ? -11.141 14.025 12.845 1.00 43.56 214 ALA A O 1
ATOM 1655 N N . TRP A 1 215 ? -10.982 15.077 14.802 1.00 38.59 215 TRP A N 1
ATOM 1656 C CA . TRP A 1 215 ? -10.510 16.344 14.246 1.00 38.59 215 TRP A CA 1
ATOM 1657 C C . TRP A 1 215 ? -9.312 16.860 15.060 1.00 38.59 215 TRP A C 1
ATOM 1659 O O . TRP A 1 215 ? -9.463 17.067 16.269 1.00 38.59 215 TRP A O 1
ATOM 1669 N N . PRO A 1 216 ? -8.122 17.095 14.466 1.00 37.16 216 PRO A N 1
ATOM 1670 C CA . PRO A 1 216 ? -7.082 17.853 15.158 1.00 37.16 216 PRO A CA 1
ATOM 1671 C C . PRO A 1 216 ? -7.587 19.285 15.408 1.00 37.16 216 PRO A C 1
ATOM 1673 O O . PRO A 1 216 ? -8.404 19.782 14.630 1.00 37.16 216 PRO A O 1
ATOM 1676 N N . PRO A 1 217 ? -7.145 19.987 16.469 1.00 34.59 217 PRO A N 1
ATOM 1677 C CA . PRO A 1 217 ? -7.525 21.382 16.657 1.00 34.59 217 PRO A CA 1
ATOM 1678 C C . PRO A 1 217 ? -7.107 22.166 15.409 1.00 34.59 217 PRO A C 1
ATOM 1680 O O . PRO A 1 217 ? -5.925 22.216 15.073 1.00 34.59 217 PRO A O 1
ATOM 1683 N N . ALA A 1 218 ? -8.083 22.722 14.690 1.00 35.72 218 ALA A N 1
ATOM 1684 C CA . ALA A 1 218 ? -7.803 23.546 13.524 1.00 35.72 218 ALA A CA 1
ATOM 1685 C C . ALA A 1 218 ? -6.862 24.697 13.933 1.00 35.72 218 ALA A C 1
ATOM 1687 O O . ALA A 1 218 ? -7.022 25.237 15.037 1.00 35.72 218 ALA A O 1
ATOM 1688 N N . PRO A 1 219 ? -5.925 25.124 13.065 1.00 29.44 219 PRO A N 1
ATOM 1689 C CA . PRO A 1 219 ? -5.343 26.449 13.198 1.00 29.44 219 PRO A CA 1
ATOM 1690 C C . PRO A 1 219 ? -6.502 27.443 13.270 1.00 29.44 219 PRO A C 1
ATOM 1692 O O . PRO A 1 219 ? -7.467 27.330 12.511 1.00 29.44 219 PRO A O 1
ATOM 1695 N N . ILE A 1 220 ? -6.450 28.369 14.225 1.00 32.06 220 ILE A N 1
ATOM 1696 C CA . ILE A 1 220 ? -7.458 29.420 14.368 1.00 32.06 220 ILE A CA 1
ATOM 1697 C C . ILE A 1 220 ? -7.297 30.360 13.172 1.00 32.06 220 ILE A C 1
ATOM 1699 O O . ILE A 1 220 ? -6.652 31.398 13.263 1.00 32.06 220 ILE A O 1
ATOM 1703 N N . GLU A 1 221 ? -7.866 29.989 12.036 1.00 34.41 221 GLU A N 1
ATOM 1704 C CA . GLU A 1 221 ? -8.128 30.910 10.948 1.00 34.41 221 GLU A CA 1
ATOM 1705 C C . GLU A 1 221 ? -9.597 31.303 11.024 1.00 34.41 221 GLU A C 1
ATOM 1707 O O . GLU A 1 221 ? -10.508 30.477 11.119 1.00 34.41 221 GLU A O 1
ATOM 1712 N N . HIS A 1 222 ? -9.809 32.613 11.092 1.00 32.75 222 HIS A N 1
ATOM 1713 C CA . HIS A 1 222 ? -11.106 33.242 11.221 1.00 32.75 222 HIS A CA 1
ATOM 1714 C C . HIS A 1 222 ? -12.049 32.772 10.106 1.00 32.75 222 HIS A C 1
ATOM 1716 O O . HIS A 1 222 ? -12.005 33.286 8.992 1.00 32.75 222 HIS A O 1
ATOM 1722 N N . SER A 1 223 ? -12.959 31.843 10.416 1.00 33.28 223 SER A N 1
ATOM 1723 C CA . SER A 1 223 ? -14.162 31.670 9.600 1.00 33.28 223 SER A CA 1
ATOM 1724 C C . SER A 1 223 ? -14.872 33.026 9.511 1.00 33.28 223 SER A C 1
ATOM 1726 O O . SER A 1 223 ? -15.114 33.642 10.560 1.00 33.28 223 SER A O 1
ATOM 1728 N N . PRO A 1 224 ? -15.226 33.514 8.307 1.00 33.22 224 PRO A N 1
ATOM 1729 C CA . PRO A 1 224 ? -16.079 34.680 8.188 1.00 33.22 224 PRO A CA 1
ATOM 1730 C C . PRO A 1 224 ? -17.389 34.318 8.879 1.00 33.22 224 PRO A C 1
ATOM 1732 O O . PRO A 1 224 ? -18.073 33.372 8.488 1.00 33.22 224 PRO A O 1
ATOM 1735 N N . ARG A 1 225 ? -17.715 35.028 9.962 1.00 36.03 225 ARG A N 1
ATOM 1736 C CA . ARG A 1 225 ? -19.039 34.932 10.577 1.00 36.03 225 ARG A CA 1
ATOM 1737 C C . ARG A 1 225 ? -20.065 35.136 9.467 1.00 36.03 225 ARG A C 1
ATOM 1739 O O . ARG A 1 225 ? -19.982 36.126 8.744 1.00 36.03 225 ARG A O 1
ATOM 1746 N N . GLY A 1 226 ? -20.973 34.172 9.330 1.00 35.38 226 GLY A N 1
ATOM 1747 C CA . GLY A 1 226 ? -21.984 34.150 8.283 1.00 35.38 226 GLY A CA 1
ATOM 1748 C C . GLY A 1 226 ? -22.684 35.497 8.126 1.00 35.38 226 GLY A C 1
ATOM 1749 O O . GLY A 1 226 ? -22.988 36.187 9.103 1.00 35.38 226 GLY A O 1
ATOM 1750 N N . HIS A 1 227 ? -22.926 35.863 6.872 1.00 33.22 227 HIS A N 1
ATOM 1751 C CA . HIS A 1 227 ? -23.758 36.996 6.512 1.00 33.22 227 HIS A CA 1
ATOM 1752 C C . HIS A 1 227 ? -25.162 36.809 7.102 1.00 33.22 227 HIS A C 1
ATOM 1754 O O . HIS A 1 227 ? -25.947 35.991 6.628 1.00 33.22 227 HIS A O 1
ATOM 1760 N N . PHE A 1 228 ? -25.498 37.600 8.119 1.00 37.16 228 PHE A N 1
ATOM 1761 C CA . PHE A 1 228 ? -26.890 37.866 8.459 1.00 37.16 228 PHE A CA 1
ATOM 1762 C C . PHE A 1 228 ? -27.442 38.836 7.410 1.00 37.16 228 PHE A C 1
ATOM 1764 O O . PHE A 1 228 ? -27.231 40.045 7.497 1.00 37.16 228 PHE A O 1
ATOM 1771 N N . GLY A 1 229 ? -28.113 38.306 6.388 1.00 34.22 229 GLY A N 1
ATOM 1772 C CA . GLY A 1 229 ? -28.985 39.117 5.542 1.00 34.22 229 GLY A CA 1
ATOM 1773 C C . GLY A 1 229 ? -30.216 39.579 6.341 1.00 34.22 229 GLY A C 1
ATOM 1774 O O . GLY A 1 229 ? -30.706 38.820 7.185 1.00 34.22 229 GLY A O 1
ATOM 1775 N N . PRO A 1 230 ? -30.727 40.804 6.121 1.00 36.03 230 PRO A N 1
ATOM 1776 C CA . PRO A 1 230 ? -31.958 41.254 6.759 1.00 36.03 230 PRO A CA 1
ATOM 1777 C C . PRO A 1 230 ? -33.149 40.450 6.218 1.00 36.03 230 PRO A C 1
ATOM 1779 O O . PRO A 1 230 ? -33.297 40.277 5.009 1.00 36.03 230 PRO A O 1
ATOM 1782 N N . ARG A 1 231 ? -33.987 39.944 7.128 1.00 34.72 231 ARG A N 1
ATOM 1783 C CA . ARG A 1 231 ? -35.258 39.285 6.793 1.00 34.72 231 ARG A CA 1
ATOM 1784 C C . ARG A 1 231 ? -36.265 40.319 6.256 1.00 34.72 231 ARG A C 1
ATOM 1786 O O . ARG A 1 231 ? -36.400 41.355 6.911 1.00 34.72 231 ARG A O 1
ATOM 1793 N N . PRO A 1 232 ? -36.974 40.056 5.143 1.00 50.41 232 PRO A N 1
ATOM 1794 C CA . PRO A 1 232 ? -38.278 40.664 4.894 1.00 50.41 232 PRO A CA 1
ATOM 1795 C C . PRO A 1 232 ? -39.357 40.073 5.815 1.00 50.41 232 PRO A C 1
ATOM 1797 O O . PRO A 1 232 ? -39.218 38.895 6.228 1.00 50.41 232 PRO A O 1
#